Protein AF-A0A2E7UG16-F1 (afdb_monomer_lite)

pLDDT: mean 77.07, std 10.44, range [38.41, 90.31]

Structure (mmCIF, N/CA/C/O backbone):
data_AF-A0A2E7UG16-F1
#
_entry.id   AF-A0A2E7UG16-F1
#
loop_
_atom_site.group_PDB
_atom_site.id
_atom_site.type_symbol
_atom_site.label_atom_id
_atom_site.label_alt_id
_atom_site.label_comp_id
_atom_site.label_asym_id
_atom_site.label_entity_id
_atom_site.label_seq_id
_atom_site.pdbx_PDB_ins_code
_atom_site.Cartn_x
_atom_site.Cartn_y
_atom_site.Cartn_z
_atom_site.occupancy
_atom_site.B_iso_or_equiv
_atom_site.auth_seq_id
_atom_site.auth_comp_id
_atom_site.auth_asym_id
_atom_site.auth_atom_id
_atom_site.pdbx_PDB_model_num
ATOM 1 N N . MET A 1 1 ? 21.279 -13.395 -21.457 1.00 55.09 1 MET A N 1
ATOM 2 C CA . MET A 1 1 ? 21.241 -11.931 -21.242 1.00 55.09 1 MET A CA 1
ATOM 3 C C . MET A 1 1 ? 21.892 -11.273 -22.439 1.00 55.09 1 MET A C 1
ATOM 5 O O . MET A 1 1 ? 22.889 -11.801 -22.906 1.00 55.09 1 MET A O 1
ATOM 9 N N . VAL A 1 2 ? 21.339 -10.172 -22.945 1.00 61.53 2 VAL A N 1
ATOM 10 C CA . VAL A 1 2 ? 22.040 -9.343 -23.936 1.00 61.53 2 VAL A CA 1
ATOM 11 C C . VAL A 1 2 ? 22.982 -8.425 -23.152 1.00 61.53 2 VAL A C 1
ATOM 13 O O . VAL A 1 2 ? 22.505 -7.610 -22.361 1.00 61.53 2 VAL A O 1
ATOM 16 N N . GLU A 1 3 ? 24.297 -8.601 -23.295 1.00 71.75 3 GLU A N 1
ATOM 17 C CA . GLU A 1 3 ? 25.295 -7.744 -22.635 1.00 71.75 3 GLU A CA 1
ATOM 18 C C . GLU A 1 3 ? 25.088 -6.267 -23.013 1.00 71.75 3 GLU A C 1
ATOM 20 O O . GLU A 1 3 ? 24.804 -5.937 -24.166 1.00 71.75 3 GLU A O 1
ATOM 25 N N . GLY A 1 4 ? 25.180 -5.371 -22.025 1.00 73.38 4 GLY A N 1
ATOM 26 C CA . GLY A 1 4 ? 25.035 -3.922 -22.213 1.00 73.38 4 GLY A CA 1
ATOM 27 C C . GLY A 1 4 ? 23.608 -3.410 -22.468 1.00 73.38 4 GLY A C 1
ATOM 28 O O . GLY A 1 4 ? 23.438 -2.227 -22.757 1.00 73.38 4 GLY A O 1
ATOM 29 N N . TRP A 1 5 ? 22.568 -4.254 -22.368 1.00 75.62 5 TRP A N 1
ATOM 30 C CA . TRP A 1 5 ? 21.166 -3.820 -22.525 1.00 75.62 5 TRP A CA 1
ATOM 31 C C . TRP A 1 5 ? 20.769 -2.747 -21.501 1.00 75.62 5 TRP A C 1
ATOM 33 O O . TRP A 1 5 ? 20.201 -1.719 -21.865 1.00 75.62 5 TRP A O 1
ATOM 43 N N . TYR A 1 6 ? 21.118 -2.963 -20.229 1.00 73.00 6 TYR A N 1
ATOM 44 C CA . TYR A 1 6 ? 20.807 -2.028 -19.146 1.00 73.00 6 TYR A CA 1
ATOM 45 C C . TYR A 1 6 ? 21.558 -0.701 -19.284 1.00 73.00 6 TYR A C 1
ATOM 47 O O . TYR A 1 6 ? 20.947 0.348 -19.107 1.00 73.00 6 TYR A O 1
ATOM 55 N N . ASP A 1 7 ? 22.827 -0.726 -19.695 1.00 78.81 7 ASP A N 1
ATOM 56 C CA . ASP A 1 7 ? 23.624 0.493 -19.891 1.00 78.81 7 ASP A CA 1
ATOM 57 C C . ASP A 1 7 ? 23.063 1.364 -21.024 1.00 78.81 7 ASP A C 1
ATOM 59 O O . ASP A 1 7 ? 23.007 2.590 -20.917 1.00 78.81 7 ASP A O 1
ATOM 63 N N . ARG A 1 8 ? 22.576 0.734 -22.103 1.00 76.25 8 ARG A N 1
ATOM 64 C CA . ARG A 1 8 ? 21.912 1.443 -23.209 1.00 76.25 8 ARG A CA 1
ATOM 65 C C . ARG A 1 8 ? 20.574 2.046 -22.797 1.00 76.25 8 ARG A C 1
ATOM 67 O O . ARG A 1 8 ? 20.253 3.142 -23.246 1.00 76.25 8 ARG A O 1
ATOM 74 N N . MET A 1 9 ? 19.803 1.354 -21.961 1.00 73.56 9 MET A N 1
ATOM 75 C CA . MET A 1 9 ? 18.542 1.887 -21.439 1.00 73.56 9 MET A CA 1
ATOM 76 C C . MET A 1 9 ? 18.781 3.046 -20.470 1.00 73.56 9 MET A C 1
ATOM 78 O O . MET A 1 9 ? 18.122 4.074 -20.601 1.00 73.56 9 MET A O 1
ATOM 82 N N . ALA A 1 10 ? 19.768 2.930 -19.577 1.00 72.88 10 ALA A N 1
ATOM 83 C CA . ALA A 1 10 ? 20.151 3.995 -18.651 1.00 72.88 10 ALA A CA 1
ATOM 84 C C . ALA A 1 10 ? 20.589 5.274 -19.387 1.00 72.88 10 ALA A C 1
ATOM 86 O O . ALA A 1 10 ? 20.241 6.378 -18.978 1.00 72.88 10 ALA A O 1
ATOM 87 N N . ALA A 1 11 ? 21.280 5.141 -20.524 1.00 76.25 11 ALA A N 1
ATOM 88 C CA . ALA A 1 11 ? 21.667 6.281 -21.360 1.00 76.25 11 ALA A CA 1
ATOM 89 C C . ALA A 1 11 ? 20.477 7.022 -22.009 1.00 76.25 11 ALA A C 1
ATOM 91 O O . ALA A 1 11 ? 20.627 8.163 -22.446 1.00 76.25 11 ALA A O 1
ATOM 92 N N . LEU A 1 12 ? 19.304 6.385 -22.087 1.00 76.50 12 LEU A N 1
ATOM 93 C CA . LEU A 1 12 ? 18.073 6.949 -22.650 1.00 76.50 12 LEU A CA 1
ATOM 94 C C . LEU A 1 12 ? 17.101 7.443 -21.567 1.00 76.50 12 LEU A C 1
ATOM 96 O O . LEU A 1 12 ? 16.044 7.996 -21.894 1.00 76.50 12 LEU A O 1
ATOM 100 N N . GLU A 1 13 ? 17.428 7.256 -20.286 1.00 75.56 13 GLU A N 1
ATOM 101 C CA . GLU A 1 13 ? 16.583 7.714 -19.192 1.00 75.56 13 GLU A CA 1
ATOM 102 C C . GLU A 1 13 ? 16.565 9.242 -19.114 1.00 75.56 13 GLU A C 1
ATOM 104 O O . GLU A 1 13 ? 17.586 9.928 -19.107 1.00 75.56 13 GLU A O 1
ATOM 109 N N . THR A 1 14 ? 15.357 9.794 -19.031 1.00 79.31 14 THR A N 1
ATOM 110 C CA . THR A 1 14 ? 15.136 11.226 -18.828 1.00 79.31 14 THR A CA 1
ATOM 111 C C . THR A 1 14 ? 14.303 11.443 -17.573 1.00 79.31 14 THR A C 1
ATOM 113 O O . THR A 1 14 ? 13.458 10.622 -17.212 1.00 79.31 14 THR A O 1
ATOM 116 N N . LEU A 1 15 ? 14.466 12.604 -16.933 1.00 81.69 15 LEU A N 1
ATOM 117 C CA . LEU A 1 15 ? 13.722 12.965 -15.717 1.00 81.69 15 LEU A CA 1
ATOM 118 C C . LEU A 1 15 ? 12.213 13.165 -15.944 1.00 81.69 15 LEU A C 1
ATOM 120 O O . LEU A 1 15 ? 11.455 13.296 -14.984 1.00 81.69 15 LEU A O 1
ATOM 124 N N . ARG A 1 16 ? 11.748 13.171 -17.200 1.00 81.94 16 ARG A N 1
ATOM 125 C CA . ARG A 1 16 ? 10.351 13.446 -17.554 1.00 81.94 16 ARG A CA 1
ATOM 126 C C . ARG A 1 16 ? 9.377 12.462 -16.904 1.00 81.94 16 ARG A C 1
ATOM 128 O O . ARG A 1 16 ? 8.380 12.890 -16.326 1.00 81.94 16 ARG A O 1
ATOM 135 N N . HIS A 1 17 ? 9.641 11.158 -16.998 1.00 79.50 17 HIS A N 1
ATOM 136 C CA . HIS A 1 17 ? 8.735 10.142 -16.455 1.00 79.50 17 HIS A CA 1
ATOM 137 C C . HIS A 1 17 ? 8.706 10.130 -14.917 1.00 79.50 17 HIS A C 1
ATOM 139 O O . HIS A 1 17 ? 7.598 10.205 -14.380 1.00 79.50 17 HIS A O 1
ATOM 145 N N . PRO A 1 18 ? 9.851 10.158 -14.207 1.00 83.06 18 PRO A N 1
ATOM 146 C CA . PRO A 1 18 ? 9.863 10.261 -12.747 1.00 83.06 18 PRO A CA 1
ATOM 147 C C . PRO A 1 18 ? 9.166 11.512 -12.197 1.00 83.06 18 PRO A C 1
ATOM 149 O O . PRO A 1 18 ? 8.439 11.438 -11.204 1.00 83.06 18 PRO A O 1
ATOM 152 N N . LEU A 1 19 ? 9.320 12.669 -12.854 1.00 85.44 19 LEU A N 1
ATOM 153 C CA . LEU A 1 19 ? 8.648 13.911 -12.445 1.00 85.44 19 LEU A CA 1
ATOM 154 C C . LEU A 1 19 ? 7.125 13.830 -12.614 1.00 85.44 19 LEU A C 1
ATOM 156 O O . LEU A 1 19 ? 6.376 14.233 -11.726 1.00 85.44 19 LEU A O 1
ATOM 160 N N . MET A 1 20 ? 6.643 13.270 -13.726 1.00 86.12 20 MET A N 1
ATOM 161 C CA . MET A 1 20 ? 5.202 13.086 -13.929 1.00 86.12 20 MET A CA 1
ATOM 162 C C . MET A 1 20 ? 4.615 12.057 -12.952 1.00 86.12 20 MET A C 1
ATOM 164 O O . MET A 1 20 ? 3.534 12.275 -12.406 1.00 86.12 20 MET A O 1
ATOM 168 N N . GLN A 1 21 ? 5.321 10.949 -12.712 1.00 87.69 21 GLN A N 1
ATOM 169 C CA . GLN A 1 21 ? 4.869 9.876 -11.820 1.00 87.69 21 GLN A CA 1
ATOM 170 C C . GLN A 1 21 ? 4.842 10.321 -10.355 1.00 87.69 21 GLN A C 1
ATOM 172 O O . GLN A 1 21 ? 3.847 10.086 -9.672 1.00 87.69 21 GLN A O 1
ATOM 177 N N . SER A 1 22 ? 5.854 11.066 -9.903 1.00 85.75 22 SER A N 1
ATOM 178 C CA . SER A 1 22 ? 5.854 11.662 -8.562 1.00 85.75 22 SER A CA 1
ATOM 179 C C . SER A 1 22 ? 4.718 12.673 -8.380 1.00 85.75 22 SER A C 1
ATOM 181 O O . SER A 1 22 ? 4.005 12.597 -7.379 1.00 85.75 22 SER A O 1
ATOM 183 N N . GLY A 1 23 ? 4.459 13.545 -9.364 1.00 85.25 23 GLY A N 1
ATOM 184 C CA . GLY A 1 23 ? 3.314 14.463 -9.338 1.00 85.25 23 GLY A CA 1
ATOM 185 C C . GLY A 1 23 ? 1.965 13.739 -9.228 1.00 85.25 23 GLY A C 1
ATOM 186 O O .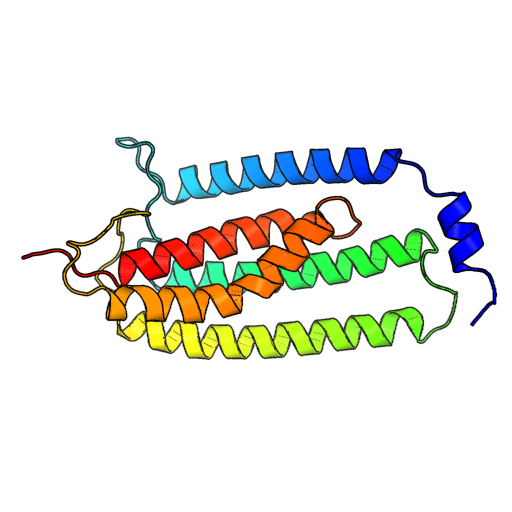 GLY A 1 23 ? 1.135 14.088 -8.385 1.00 85.25 23 GLY A O 1
ATOM 187 N N . LEU A 1 24 ? 1.770 12.674 -10.014 1.00 88.00 24 LEU A N 1
ATOM 188 C CA . LEU A 1 24 ? 0.582 11.818 -9.923 1.00 88.00 24 LEU A CA 1
ATOM 189 C C . LEU A 1 24 ? 0.489 11.099 -8.573 1.00 88.00 24 LEU A C 1
ATOM 191 O O . LEU A 1 24 ? -0.600 11.010 -8.013 1.00 88.00 24 LEU A O 1
ATOM 195 N N . SER A 1 25 ? 1.610 10.633 -8.016 1.00 87.75 25 SER A N 1
ATOM 196 C CA . SER A 1 25 ? 1.635 9.998 -6.693 1.00 87.75 25 SER A CA 1
ATOM 197 C C . SER A 1 25 ? 1.159 10.961 -5.599 1.00 87.75 25 SER A C 1
ATOM 199 O O . SER A 1 25 ? 0.356 10.574 -4.754 1.00 87.75 25 SER A O 1
ATOM 201 N N . ILE A 1 26 ? 1.554 12.240 -5.658 1.00 88.25 26 ILE A N 1
ATOM 202 C CA . ILE A 1 26 ? 1.122 13.272 -4.704 1.00 88.25 26 ILE A CA 1
ATOM 203 C C . ILE A 1 26 ? -0.383 13.522 -4.837 1.00 88.25 26 ILE A C 1
ATOM 205 O O . ILE A 1 26 ? -1.091 13.577 -3.829 1.00 88.25 26 ILE A O 1
ATOM 209 N N . MET A 1 27 ? -0.892 13.623 -6.070 1.00 89.88 27 MET A N 1
ATOM 210 C CA . MET A 1 27 ? -2.333 13.742 -6.318 1.00 89.88 27 MET A CA 1
ATOM 211 C C . MET A 1 27 ? -3.102 12.541 -5.761 1.00 89.88 27 MET A C 1
ATOM 213 O O . MET A 1 27 ? -4.135 12.715 -5.116 1.00 89.88 27 MET A O 1
ATOM 217 N N . LEU A 1 28 ? -2.580 11.328 -5.953 1.00 90.31 28 LEU A N 1
ATOM 218 C CA . LEU A 1 28 ? -3.160 10.098 -5.422 1.00 90.31 28 LEU A CA 1
ATOM 219 C C . LEU A 1 28 ? -3.140 10.064 -3.890 1.00 90.31 28 LEU A C 1
ATOM 221 O O . LEU A 1 28 ? -4.134 9.656 -3.288 1.00 90.31 28 LEU A O 1
ATOM 225 N N . VAL A 1 29 ? -2.068 10.534 -3.245 1.00 88.44 29 VAL A N 1
ATOM 226 C CA . VAL A 1 29 ? -2.013 10.695 -1.781 1.00 88.44 29 VAL A CA 1
ATOM 227 C C . VAL A 1 29 ? -3.113 11.643 -1.314 1.00 88.44 29 VAL A C 1
ATOM 229 O O . VAL A 1 29 ? -3.907 11.270 -0.452 1.00 88.44 29 VAL A O 1
ATOM 232 N N . ALA A 1 30 ? -3.203 12.835 -1.908 1.00 87.94 30 ALA A N 1
ATOM 233 C CA . ALA A 1 30 ? -4.201 13.835 -1.536 1.00 87.94 30 ALA A CA 1
ATOM 234 C C . ALA A 1 30 ? -5.634 13.313 -1.726 1.00 87.94 30 ALA A C 1
ATOM 236 O O . ALA A 1 30 ? -6.460 13.433 -0.820 1.00 87.94 30 ALA A O 1
ATOM 237 N N . ALA A 1 31 ? -5.910 12.662 -2.859 1.00 88.81 31 ALA A N 1
ATOM 238 C CA . ALA A 1 31 ? -7.203 12.045 -3.139 1.00 88.81 31 ALA A CA 1
ATOM 239 C C . ALA A 1 31 ? -7.537 10.936 -2.130 1.00 88.81 31 ALA A C 1
ATOM 241 O O . ALA A 1 31 ? -8.649 10.885 -1.611 1.00 88.81 31 ALA A O 1
ATOM 242 N N . THR A 1 32 ? -6.567 10.081 -1.794 1.00 88.75 32 THR A N 1
ATOM 243 C CA . THR A 1 32 ? -6.762 8.986 -0.830 1.00 88.75 32 THR A CA 1
ATOM 244 C C . THR A 1 32 ? -7.064 9.527 0.565 1.00 88.75 32 THR A C 1
ATOM 246 O O . THR A 1 32 ? -8.002 9.068 1.214 1.00 88.75 32 THR A O 1
ATOM 249 N N . VAL A 1 33 ? -6.322 10.543 1.017 1.00 86.19 33 VAL A N 1
ATOM 250 C CA . VAL A 1 33 ? -6.576 11.208 2.303 1.00 86.19 33 VAL A CA 1
ATOM 251 C C . VAL A 1 33 ? -7.952 11.877 2.311 1.00 86.19 33 VAL A C 1
ATOM 253 O O . VAL A 1 33 ? -8.686 11.733 3.287 1.00 86.19 33 VAL A O 1
ATOM 256 N N . ALA A 1 34 ? -8.340 12.548 1.222 1.00 86.19 34 ALA A N 1
ATOM 257 C CA . ALA A 1 34 ? -9.656 13.170 1.096 1.00 86.19 34 ALA A CA 1
ATOM 258 C C . ALA A 1 34 ? -10.793 12.138 1.163 1.00 86.19 34 ALA A C 1
ATOM 260 O O . ALA A 1 34 ? -11.763 12.345 1.888 1.00 86.19 34 ALA A O 1
ATOM 261 N N . VAL A 1 35 ? -10.661 10.996 0.478 1.00 86.44 35 VAL A N 1
ATOM 262 C CA . VAL A 1 35 ? -11.647 9.903 0.534 1.00 86.44 35 VAL A CA 1
ATOM 263 C C . VAL A 1 35 ? -11.736 9.311 1.940 1.00 86.44 35 VAL A C 1
ATOM 265 O O . VAL A 1 35 ? -12.840 9.117 2.446 1.00 86.44 35 VAL A O 1
ATOM 268 N N . LEU A 1 36 ? -10.601 9.072 2.608 1.00 84.62 36 LEU A N 1
ATOM 269 C CA . LEU A 1 36 ? -10.589 8.603 3.998 1.00 84.62 36 LEU A CA 1
ATOM 270 C C . LEU A 1 36 ? -11.264 9.608 4.940 1.00 84.62 36 LEU A C 1
ATOM 272 O O . LEU A 1 36 ? -11.995 9.207 5.845 1.00 84.62 36 LEU A O 1
ATOM 276 N N . TYR A 1 37 ? -11.063 10.907 4.709 1.00 83.12 37 TYR A N 1
ATOM 277 C CA . TYR A 1 37 ? -11.712 11.964 5.477 1.00 83.12 37 TYR A CA 1
ATOM 278 C C . TYR A 1 37 ? -13.218 12.041 5.223 1.00 83.12 37 TYR A C 1
ATOM 280 O O . TYR A 1 37 ? -13.988 12.163 6.169 1.00 83.12 37 TYR A O 1
ATOM 288 N N . LEU A 1 38 ? -13.666 11.910 3.976 1.00 83.44 38 LEU A N 1
ATOM 289 C CA . LEU A 1 38 ? -15.095 11.883 3.654 1.00 83.44 38 LEU A CA 1
ATOM 290 C C . LEU A 1 38 ? -15.788 10.634 4.214 1.00 83.44 38 LEU A C 1
ATOM 292 O O . LEU A 1 38 ? -16.916 10.719 4.691 1.00 83.44 38 LEU A O 1
ATOM 296 N N . ALA A 1 39 ? -15.114 9.482 4.179 1.00 80.62 39 ALA A N 1
ATOM 297 C CA . ALA A 1 39 ? -15.681 8.214 4.627 1.00 80.62 39 ALA A CA 1
ATOM 298 C C . ALA A 1 39 ? -15.662 8.038 6.156 1.00 80.62 39 ALA A C 1
ATOM 300 O O . ALA A 1 39 ? -16.574 7.424 6.712 1.00 80.62 39 ALA A O 1
ATOM 301 N N . PHE A 1 40 ? -14.625 8.541 6.838 1.00 80.38 40 PHE A N 1
ATOM 302 C CA . PHE A 1 40 ? -14.371 8.262 8.261 1.00 80.38 40 PHE A CA 1
ATOM 303 C C . PHE A 1 40 ? -14.031 9.502 9.106 1.00 80.38 40 PHE A C 1
ATOM 305 O O . PHE A 1 40 ? -13.694 9.376 10.288 1.00 80.38 40 PHE A O 1
ATOM 312 N N . GLY A 1 41 ? -14.088 10.700 8.529 1.00 65.12 41 GLY A N 1
ATOM 313 C CA . GLY A 1 41 ? -13.971 11.966 9.249 1.00 65.12 41 GLY A CA 1
ATOM 314 C C . GLY A 1 41 ? -15.280 12.377 9.922 1.00 65.12 41 GLY A C 1
ATOM 315 O O . GLY A 1 41 ? -16.327 11.748 9.767 1.00 65.12 41 GLY A O 1
ATOM 316 N N . THR A 1 42 ? -15.227 13.454 10.703 1.00 62.03 42 THR A N 1
ATOM 317 C CA . THR A 1 42 ? -16.410 14.026 11.361 1.00 62.03 42 THR A CA 1
ATOM 318 C C . THR A 1 42 ? -16.610 15.474 10.970 1.00 62.03 42 THR A C 1
ATOM 320 O O . THR A 1 42 ? -15.661 16.246 11.016 1.00 62.03 42 THR A O 1
ATOM 323 N N . ALA A 1 43 ? -17.853 15.883 10.711 1.00 57.09 43 ALA A N 1
ATOM 324 C CA . ALA A 1 43 ? -18.178 17.284 10.430 1.00 57.09 43 ALA A CA 1
ATOM 325 C C . ALA A 1 43 ? -17.773 18.246 11.571 1.00 57.09 43 ALA A C 1
ATOM 327 O O . ALA A 1 43 ? -17.505 19.415 11.325 1.00 57.09 43 ALA A O 1
ATOM 328 N N . GLN A 1 44 ? -17.696 17.752 12.813 1.00 55.34 44 GLN A N 1
ATOM 329 C CA . GLN A 1 44 ? -17.351 18.545 14.000 1.00 55.34 44 GLN A CA 1
ATOM 330 C C . GLN A 1 44 ? -15.850 18.605 14.321 1.00 55.34 44 GLN A C 1
ATOM 332 O O . GLN A 1 44 ? -15.442 19.422 15.142 1.00 55.34 44 GLN A O 1
ATOM 337 N N . SER A 1 45 ? -15.009 17.753 13.724 1.00 57.44 45 SER A N 1
ATOM 338 C CA . SER A 1 45 ? -13.566 17.783 13.983 1.00 57.44 45 SER A CA 1
ATOM 339 C C . SER A 1 45 ? -12.773 17.324 12.766 1.00 57.44 45 SER A C 1
ATOM 341 O O . SER A 1 45 ? -13.077 16.281 12.191 1.00 57.44 45 SER A O 1
ATOM 343 N N . TRP A 1 46 ? -11.693 18.043 12.446 1.00 62.62 46 TRP A N 1
ATOM 344 C CA . TRP A 1 46 ? -10.708 17.690 11.409 1.00 62.62 46 TRP A CA 1
ATOM 345 C C . TRP A 1 46 ? -9.899 16.410 11.730 1.00 62.62 46 TRP A C 1
ATOM 347 O O . TRP A 1 46 ? -8.812 16.192 11.201 1.00 62.62 46 TRP A O 1
ATOM 357 N N . ARG A 1 47 ? -10.396 15.549 12.627 1.00 69.00 47 ARG A N 1
ATOM 358 C CA . ARG A 1 47 ? -9.742 14.309 13.050 1.00 69.00 47 ARG A CA 1
ATOM 359 C C . ARG A 1 47 ? -10.383 13.119 12.345 1.00 69.00 47 ARG A C 1
ATOM 361 O O . ARG A 1 47 ? -11.599 12.937 12.391 1.00 69.00 47 ARG A O 1
ATOM 368 N N . LEU A 1 48 ? -9.546 12.281 11.741 1.00 75.06 48 LEU A N 1
ATOM 369 C CA . LEU A 1 48 ? -9.960 10.979 11.227 1.00 75.06 48 LEU A CA 1
ATOM 370 C C . LEU A 1 48 ? -10.358 10.059 12.393 1.00 75.06 48 LEU A C 1
ATOM 372 O O . LEU A 1 48 ? -9.783 10.127 13.486 1.00 75.06 48 LEU A O 1
ATOM 376 N N . ARG A 1 49 ? -11.310 9.154 12.157 1.00 75.88 49 ARG A N 1
ATOM 377 C CA . ARG A 1 49 ? -11.649 8.065 13.085 1.00 75.88 49 ARG A CA 1
ATOM 378 C C . ARG A 1 49 ? -11.347 6.704 12.472 1.00 75.88 49 ARG A C 1
ATOM 380 O O . ARG A 1 49 ? -11.270 6.565 11.251 1.00 75.88 49 ARG A O 1
ATOM 387 N N . SER A 1 50 ? -11.175 5.703 13.329 1.00 76.06 50 SER A N 1
ATOM 388 C CA . SER A 1 50 ? -11.142 4.306 12.909 1.00 76.06 50 SER A CA 1
ATOM 389 C C . SER A 1 50 ? -12.510 3.890 12.342 1.00 76.06 50 SER A C 1
ATOM 391 O O . SER A 1 50 ? -13.540 4.472 12.709 1.00 76.06 50 SER A O 1
ATOM 393 N N . PRO A 1 51 ? -12.558 2.899 11.436 1.00 75.31 51 PRO A N 1
ATOM 394 C CA . PRO A 1 51 ? -13.808 2.472 10.818 1.00 75.31 51 PRO A CA 1
ATOM 395 C C . PRO A 1 51 ? -14.811 1.976 11.868 1.00 75.31 51 PRO A C 1
ATOM 397 O O . PRO A 1 51 ? -14.467 1.174 12.730 1.00 75.31 51 PRO A O 1
ATOM 400 N N . ALA A 1 52 ? -16.072 2.409 11.767 1.00 74.94 52 ALA A N 1
ATOM 401 C CA . ALA A 1 52 ? -17.118 2.102 12.753 1.00 74.94 52 ALA A CA 1
ATOM 402 C C . ALA A 1 52 ? -17.482 0.608 12.842 1.00 74.94 52 ALA A C 1
ATOM 404 O O . ALA A 1 52 ? -17.925 0.133 13.883 1.00 74.94 52 ALA A O 1
ATOM 405 N N . LYS A 1 53 ? -17.293 -0.148 11.754 1.00 79.12 53 LYS A N 1
ATOM 406 C CA . LYS A 1 53 ? -17.534 -1.596 11.708 1.00 79.12 53 LYS A CA 1
ATOM 407 C C . LYS A 1 53 ? -16.213 -2.334 11.559 1.00 79.12 53 LYS A C 1
ATOM 409 O O . LYS A 1 53 ? -15.426 -2.020 10.667 1.00 79.12 53 LYS A O 1
ATOM 414 N N . ARG A 1 54 ? -16.022 -3.388 12.358 1.00 77.75 54 ARG A N 1
ATOM 415 C CA . ARG A 1 54 ? -14.842 -4.266 12.282 1.00 77.75 54 ARG A CA 1
ATOM 416 C C . ARG A 1 54 ? -14.653 -4.871 10.883 1.00 77.75 54 ARG A C 1
ATOM 418 O O . ARG A 1 54 ? -13.531 -4.980 10.405 1.00 77.75 54 ARG A O 1
ATOM 425 N N . TRP A 1 55 ? -15.747 -5.179 10.185 1.00 78.81 55 TRP A N 1
ATOM 426 C CA . TRP A 1 55 ? -15.695 -5.687 8.811 1.00 78.81 55 TRP A CA 1
ATOM 427 C C . TRP A 1 55 ? -15.065 -4.693 7.824 1.00 78.81 55 TRP A C 1
ATOM 429 O O . TRP A 1 55 ? -14.284 -5.091 6.966 1.00 78.81 55 TRP A O 1
ATOM 439 N N . ASN A 1 56 ? -15.316 -3.390 7.990 1.00 81.88 56 ASN A N 1
ATOM 440 C CA . ASN A 1 56 ? -14.720 -2.362 7.134 1.00 81.88 56 ASN A CA 1
ATOM 441 C C . ASN A 1 56 ? -13.200 -2.285 7.329 1.00 81.88 56 ASN A C 1
ATOM 443 O O . ASN A 1 56 ? -12.481 -2.061 6.364 1.00 81.88 56 ASN A O 1
ATOM 447 N N . PHE A 1 57 ? -12.704 -2.521 8.549 1.00 80.25 57 PHE A N 1
ATOM 448 C CA . PHE A 1 57 ? -11.266 -2.629 8.811 1.00 80.25 57 PHE A CA 1
ATOM 449 C C . PHE A 1 57 ? -10.637 -3.777 8.006 1.00 80.25 57 PHE A C 1
ATOM 451 O O . PHE A 1 57 ? -9.590 -3.604 7.387 1.00 80.25 57 PHE A O 1
ATOM 458 N N . PHE A 1 58 ? -11.311 -4.928 7.956 1.00 80.94 58 PHE A N 1
ATOM 459 C CA . PHE A 1 58 ? -10.851 -6.089 7.192 1.00 80.94 58 PHE A CA 1
ATOM 460 C C . PHE A 1 58 ? -10.891 -5.861 5.683 1.00 80.94 58 PHE A C 1
ATOM 462 O O . PHE A 1 58 ? -9.924 -6.165 4.991 1.00 80.94 58 PHE A O 1
ATOM 469 N N . LEU A 1 59 ? -11.986 -5.283 5.181 1.00 85.00 59 LEU A N 1
ATOM 470 C CA . LEU A 1 59 ? -12.133 -4.950 3.766 1.00 85.00 59 LEU A CA 1
ATOM 471 C C . LEU A 1 59 ? -11.073 -3.949 3.308 1.00 85.00 59 LEU A C 1
ATOM 473 O O . LEU A 1 59 ? -10.503 -4.121 2.236 1.00 85.00 59 LEU A O 1
ATOM 477 N N . LEU A 1 60 ? -10.769 -2.938 4.126 1.00 84.56 60 LEU A N 1
ATOM 478 C CA . LEU A 1 60 ? -9.690 -1.995 3.839 1.00 84.56 60 LEU A CA 1
ATOM 479 C C . LEU A 1 60 ? -8.325 -2.693 3.843 1.00 84.56 60 LEU A C 1
ATOM 481 O O . LEU A 1 60 ? -7.531 -2.450 2.941 1.00 84.56 60 LEU A O 1
ATOM 485 N N . GLY A 1 61 ? -8.064 -3.590 4.800 1.00 84.56 61 GLY A N 1
ATOM 486 C CA . GLY A 1 61 ? -6.827 -4.378 4.834 1.00 84.56 61 GLY A CA 1
ATOM 487 C C . GLY A 1 61 ? -6.653 -5.262 3.598 1.00 84.56 61 GLY A C 1
ATOM 488 O O . GLY A 1 61 ? -5.596 -5.251 2.971 1.00 84.56 61 GLY A O 1
ATOM 489 N N . PHE A 1 62 ? -7.707 -5.969 3.187 1.00 85.69 62 PHE A N 1
ATOM 490 C CA . PHE A 1 62 ? -7.695 -6.767 1.960 1.00 85.69 62 PHE A CA 1
ATOM 491 C C . PHE A 1 62 ? -7.542 -5.884 0.714 1.00 85.69 62 PHE A C 1
ATOM 493 O O . PHE A 1 62 ? -6.768 -6.201 -0.187 1.00 85.69 62 PHE A O 1
ATOM 500 N N . GLY A 1 63 ? -8.218 -4.733 0.701 1.00 86.31 63 GLY A N 1
ATOM 501 C CA . GLY A 1 63 ? -8.102 -3.725 -0.346 1.00 86.31 63 GLY A CA 1
ATOM 502 C C . GLY A 1 63 ? -6.677 -3.197 -0.503 1.00 86.31 63 GLY A C 1
ATOM 503 O O . GLY A 1 63 ? -6.210 -3.071 -1.628 1.00 86.31 63 GLY A O 1
ATOM 504 N N . VAL A 1 64 ? -5.949 -2.961 0.594 1.00 87.81 64 VAL A N 1
ATOM 505 C CA . VAL A 1 64 ? -4.533 -2.547 0.563 1.00 87.81 64 VAL A CA 1
ATOM 506 C C . VAL A 1 64 ? -3.663 -3.593 -0.121 1.00 87.81 64 VAL A C 1
ATOM 508 O O . VAL A 1 64 ? -2.865 -3.251 -0.997 1.00 87.81 64 VAL A O 1
ATOM 511 N N . VAL A 1 65 ? -3.812 -4.861 0.267 1.00 88.31 65 VAL A N 1
ATOM 512 C CA . VAL A 1 65 ? -3.010 -5.953 -0.294 1.00 88.31 65 VAL A CA 1
ATOM 513 C C . VAL A 1 65 ? -3.342 -6.151 -1.774 1.00 88.31 65 VAL A C 1
ATOM 515 O O . VAL A 1 65 ? -2.434 -6.200 -2.601 1.00 88.31 65 VAL A O 1
ATOM 518 N N . GLY A 1 66 ? -4.631 -6.170 -2.123 1.00 87.44 66 GLY A N 1
ATOM 519 C CA . GLY A 1 66 ? -5.095 -6.304 -3.504 1.00 87.44 66 GLY A CA 1
ATOM 520 C C . GLY A 1 66 ? -4.665 -5.141 -4.399 1.00 87.44 66 GLY A C 1
ATOM 521 O O . GLY A 1 66 ? -4.170 -5.365 -5.501 1.00 87.44 66 GLY A O 1
ATOM 522 N N . LEU A 1 67 ? -4.786 -3.900 -3.919 1.00 87.88 67 LEU A N 1
ATOM 523 C CA . LEU A 1 67 ? -4.364 -2.709 -4.660 1.00 87.88 67 LEU A CA 1
ATOM 524 C C . LEU A 1 67 ? -2.843 -2.676 -4.850 1.00 87.88 67 LEU A C 1
ATOM 526 O O . LEU A 1 67 ? -2.367 -2.332 -5.929 1.00 87.88 67 LEU A O 1
ATOM 530 N N . SER A 1 68 ? -2.085 -3.082 -3.828 1.00 86.94 68 SER A N 1
ATOM 531 C CA . SER A 1 68 ? -0.625 -3.204 -3.916 1.00 86.94 68 SER A CA 1
ATOM 532 C C . SER A 1 68 ? -0.213 -4.256 -4.943 1.00 86.94 68 SER A C 1
ATOM 534 O O . SER A 1 68 ? 0.614 -3.973 -5.806 1.00 86.94 68 SER A O 1
ATOM 536 N N . PHE A 1 69 ? -0.833 -5.440 -4.902 1.00 89.25 69 PHE A N 1
ATOM 537 C CA . PHE A 1 69 ? -0.605 -6.499 -5.884 1.00 89.25 69 PHE A CA 1
ATOM 538 C C . PHE A 1 69 ? -0.921 -6.027 -7.307 1.00 89.25 69 PHE A C 1
ATOM 540 O O . PHE A 1 69 ? -0.085 -6.152 -8.202 1.00 89.25 69 PHE A O 1
ATOM 547 N N . PHE A 1 70 ? -2.098 -5.427 -7.511 1.00 89.00 70 PHE A N 1
ATOM 548 C CA . PHE A 1 70 ? -2.515 -4.927 -8.820 1.00 89.00 70 PHE A CA 1
ATOM 549 C C . PHE A 1 70 ? -1.565 -3.847 -9.342 1.00 89.00 70 PHE A C 1
ATOM 551 O O . PHE A 1 70 ? -1.168 -3.886 -10.504 1.00 89.00 70 PHE A O 1
ATOM 558 N N . SER A 1 71 ? -1.142 -2.921 -8.477 1.00 87.19 71 SER A N 1
ATOM 559 C CA . SER A 1 71 ? -0.165 -1.897 -8.838 1.00 87.19 71 SER A CA 1
ATOM 560 C C . SER A 1 71 ? 1.160 -2.502 -9.297 1.00 87.19 71 SER A C 1
ATOM 562 O O . SER A 1 71 ? 1.707 -2.055 -10.299 1.00 87.19 71 SER A O 1
ATOM 564 N N . GLN A 1 72 ? 1.688 -3.507 -8.592 1.00 86.69 72 GLN A N 1
ATOM 565 C CA . GLN A 1 72 ? 2.959 -4.136 -8.967 1.00 86.69 72 GLN A CA 1
ATOM 566 C C . GLN A 1 72 ? 2.840 -4.938 -10.269 1.00 86.69 72 GLN A C 1
ATOM 568 O O . GLN A 1 72 ? 3.702 -4.837 -11.139 1.00 86.69 72 GLN A O 1
ATOM 573 N N . MET A 1 73 ? 1.740 -5.668 -10.461 1.00 87.88 73 MET A N 1
ATOM 574 C CA . MET A 1 73 ? 1.477 -6.381 -11.716 1.00 87.88 73 MET A CA 1
ATOM 575 C C . MET A 1 73 ? 1.318 -5.425 -12.904 1.00 87.88 73 MET A C 1
ATOM 577 O O . MET A 1 73 ? 1.842 -5.674 -13.992 1.00 87.88 73 MET A O 1
ATOM 581 N N . TYR A 1 74 ? 0.629 -4.301 -12.701 1.00 87.19 74 TYR A N 1
ATOM 582 C CA . TYR A 1 74 ? 0.492 -3.269 -13.723 1.00 87.19 74 TYR A CA 1
ATOM 583 C C . TYR A 1 74 ? 1.825 -2.568 -14.013 1.00 87.19 74 TYR A C 1
ATOM 585 O O . TYR A 1 74 ? 2.143 -2.321 -15.174 1.00 87.19 74 TYR A O 1
ATOM 593 N N . SER A 1 75 ? 2.630 -2.312 -12.978 1.00 85.50 75 SER A N 1
ATOM 594 C CA . SER A 1 75 ? 3.997 -1.795 -13.101 1.00 85.50 75 SER A CA 1
ATOM 595 C C . SER A 1 75 ? 4.845 -2.697 -13.993 1.00 85.50 75 SER A C 1
ATOM 597 O O . SER A 1 75 ? 5.442 -2.216 -14.952 1.00 85.50 75 SER A O 1
ATOM 599 N N . LEU A 1 76 ? 4.810 -4.011 -13.749 1.00 84.19 76 LEU A N 1
ATOM 600 C CA . LEU A 1 76 ? 5.517 -5.001 -14.559 1.00 84.19 76 LEU A CA 1
ATOM 601 C C . LEU A 1 76 ? 5.093 -4.919 -16.036 1.00 84.19 76 LEU A C 1
ATOM 603 O O . LEU A 1 76 ? 5.934 -4.868 -16.927 1.00 84.19 76 LEU A O 1
ATOM 607 N N . SER A 1 77 ? 3.783 -4.835 -16.295 1.00 84.62 77 SER A N 1
ATOM 608 C CA . SER A 1 77 ? 3.219 -4.666 -17.644 1.00 84.62 77 SER A CA 1
ATOM 609 C C . SER A 1 77 ? 3.676 -3.371 -18.329 1.00 84.62 77 SER A C 1
ATOM 611 O O . SER A 1 77 ? 4.008 -3.376 -19.517 1.00 84.62 77 SER A O 1
ATOM 613 N N . LEU A 1 78 ? 3.731 -2.257 -17.592 1.00 82.75 78 LEU A N 1
ATOM 614 C CA . LEU A 1 78 ? 4.245 -0.986 -18.103 1.00 82.75 78 LEU A CA 1
ATOM 615 C C . LEU A 1 78 ? 5.730 -1.068 -18.450 1.00 82.75 78 LEU A C 1
ATOM 617 O O . LEU A 1 78 ? 6.130 -0.602 -19.516 1.00 82.75 78 LEU A O 1
ATOM 621 N N . ASP A 1 79 ? 6.532 -1.666 -17.577 1.00 81.50 79 ASP A N 1
ATOM 622 C CA . ASP A 1 79 ? 7.977 -1.787 -17.763 1.00 81.50 79 ASP A CA 1
ATOM 623 C C . ASP A 1 79 ? 8.313 -2.679 -18.963 1.00 81.50 79 ASP A C 1
ATOM 625 O O . ASP A 1 79 ? 9.229 -2.384 -19.732 1.00 81.50 79 ASP A O 1
ATOM 629 N N . LEU A 1 80 ? 7.489 -3.692 -19.227 1.00 79.62 80 LEU A N 1
ATOM 630 C CA . LEU A 1 80 ? 7.585 -4.502 -20.440 1.00 79.62 80 LEU A CA 1
ATOM 631 C C . LEU A 1 80 ? 7.253 -3.728 -21.705 1.00 79.62 80 LEU A C 1
ATOM 633 O O . LEU A 1 80 ? 7.998 -3.793 -22.679 1.00 79.62 80 LEU A O 1
ATOM 637 N N . ARG A 1 81 ? 6.165 -2.951 -21.691 1.00 80.31 81 ARG A N 1
ATOM 638 C CA . ARG A 1 81 ? 5.803 -2.085 -22.825 1.00 80.31 81 ARG A CA 1
ATOM 639 C C . ARG A 1 81 ? 6.872 -1.030 -23.110 1.00 80.31 81 ARG A C 1
ATOM 641 O O . ARG A 1 81 ? 7.008 -0.604 -24.251 1.00 80.31 81 ARG A O 1
ATOM 648 N N . ARG A 1 82 ? 7.620 -0.616 -22.084 1.00 76.75 82 ARG A N 1
ATOM 649 C CA . ARG A 1 82 ? 8.755 0.313 -22.187 1.00 76.75 82 ARG A CA 1
ATOM 650 C C . ARG A 1 82 ? 10.054 -0.359 -22.643 1.00 76.75 82 ARG A C 1
ATOM 652 O O . ARG A 1 82 ? 11.037 0.342 -22.848 1.00 76.75 82 ARG A O 1
ATOM 659 N N . GLY A 1 83 ? 10.075 -1.685 -22.799 1.00 73.69 83 GLY A N 1
ATOM 660 C CA . GLY A 1 83 ? 11.281 -2.430 -23.166 1.00 73.69 83 GLY A CA 1
ATOM 661 C C . GLY A 1 83 ? 12.334 -2.480 -22.054 1.00 73.69 83 GLY A C 1
ATOM 662 O O . GLY A 1 83 ? 13.502 -2.729 -22.332 1.00 73.69 83 GLY A O 1
ATOM 663 N N . ALA A 1 84 ? 11.950 -2.252 -20.792 1.00 75.81 84 ALA A N 1
ATOM 664 C CA . ALA A 1 84 ? 12.880 -2.297 -19.660 1.00 75.81 84 ALA A CA 1
ATOM 665 C C . ALA A 1 84 ? 13.416 -3.716 -19.393 1.00 75.81 84 ALA A C 1
ATOM 667 O O . ALA A 1 84 ? 14.478 -3.884 -18.793 1.00 75.81 84 ALA A O 1
ATOM 668 N N . PHE A 1 85 ? 12.710 -4.740 -19.878 1.00 72.31 85 PHE A N 1
ATOM 669 C CA . PHE A 1 85 ? 13.149 -6.128 -19.829 1.00 72.31 85 PHE A CA 1
ATOM 670 C C . PHE A 1 85 ? 13.608 -6.613 -21.206 1.00 72.31 85 PHE A C 1
ATOM 672 O O . PHE A 1 85 ? 13.011 -6.240 -22.220 1.00 72.31 85 PHE A O 1
ATOM 679 N N . PRO A 1 86 ? 14.627 -7.486 -21.262 1.00 68.81 86 PRO A N 1
ATOM 680 C CA . PRO A 1 86 ? 14.983 -8.147 -22.505 1.00 68.81 86 PRO A CA 1
ATOM 681 C C . PRO A 1 86 ? 13.826 -9.037 -22.992 1.00 68.81 86 PRO A C 1
ATOM 683 O O . PRO A 1 86 ? 13.065 -9.594 -22.195 1.00 68.81 86 PRO A O 1
ATOM 686 N N . TYR A 1 87 ? 13.698 -9.175 -24.315 1.00 64.12 87 TYR A N 1
ATOM 687 C CA . TYR A 1 87 ? 12.709 -10.041 -24.966 1.00 64.12 87 TYR A CA 1
ATOM 688 C C . TYR A 1 87 ? 13.056 -11.525 -24.746 1.00 64.12 87 TYR A C 1
ATOM 690 O O . TYR A 1 87 ? 13.578 -12.199 -25.629 1.00 64.12 87 TYR A O 1
ATOM 698 N N . CYS A 1 88 ? 12.781 -12.046 -23.553 1.00 68.12 88 CYS A N 1
ATOM 699 C CA . CYS A 1 88 ? 12.815 -13.475 -23.243 1.00 68.12 88 CYS A CA 1
ATOM 700 C C . CYS A 1 88 ? 11.508 -13.854 -22.537 1.00 68.12 88 CYS A C 1
ATOM 702 O O . CYS A 1 88 ? 11.013 -13.088 -21.719 1.00 68.12 88 CYS A O 1
ATOM 704 N N . ALA A 1 89 ? 10.956 -15.039 -22.811 1.00 57.50 89 ALA A N 1
ATOM 705 C CA . ALA A 1 89 ? 9.677 -15.476 -22.234 1.00 57.50 89 ALA A CA 1
ATOM 706 C C . ALA A 1 89 ? 9.676 -15.511 -20.686 1.00 57.50 89 ALA A C 1
ATOM 708 O O . ALA A 1 89 ? 8.652 -15.240 -20.059 1.00 57.50 89 ALA A O 1
ATOM 709 N N . ASP A 1 90 ? 10.834 -15.754 -20.068 1.00 65.69 90 ASP A N 1
ATOM 710 C CA . ASP A 1 90 ? 10.969 -15.879 -18.610 1.00 65.69 90 ASP A CA 1
ATOM 711 C C . ASP A 1 90 ? 11.083 -14.542 -17.861 1.00 65.69 90 ASP A C 1
ATOM 713 O O . ASP A 1 90 ? 11.001 -14.517 -16.631 1.00 65.69 90 ASP A O 1
ATOM 717 N N . THR A 1 91 ? 11.240 -13.411 -18.559 1.00 69.25 91 THR A N 1
ATOM 718 C CA . THR A 1 91 ? 11.479 -12.112 -17.900 1.00 69.25 91 THR A CA 1
ATOM 719 C C . THR A 1 91 ? 10.260 -11.563 -17.168 1.00 69.25 91 THR A C 1
ATOM 721 O O . THR A 1 91 ? 10.410 -10.733 -16.278 1.00 69.25 91 THR A O 1
ATOM 724 N N . ILE A 1 92 ? 9.065 -12.059 -17.498 1.00 72.69 92 ILE A N 1
ATOM 725 C CA . ILE A 1 92 ? 7.786 -11.647 -16.901 1.00 72.69 92 ILE A CA 1
ATOM 726 C C . ILE A 1 92 ? 7.292 -12.680 -15.899 1.00 72.69 92 ILE A C 1
ATOM 728 O O . ILE A 1 92 ? 6.828 -12.333 -14.814 1.00 72.69 92 ILE A O 1
ATOM 732 N N . ALA A 1 93 ? 7.363 -13.955 -16.282 1.00 77.62 93 ALA A N 1
ATOM 733 C CA . ALA A 1 93 ? 6.748 -15.041 -15.535 1.00 77.62 93 ALA A CA 1
ATOM 734 C C . ALA A 1 93 ? 7.370 -15.185 -14.141 1.00 77.62 93 ALA A C 1
ATOM 736 O O . ALA A 1 93 ? 6.640 -15.305 -13.159 1.00 77.62 93 ALA A O 1
ATOM 737 N N . ILE A 1 94 ? 8.700 -15.091 -14.044 1.00 80.94 94 ILE A N 1
ATOM 738 C CA . ILE A 1 94 ? 9.429 -15.194 -12.775 1.00 80.94 94 ILE A CA 1
ATOM 739 C C . ILE A 1 94 ? 9.022 -14.074 -11.796 1.00 80.94 94 ILE A C 1
ATOM 741 O O . ILE A 1 94 ? 8.580 -14.395 -10.688 1.00 80.94 94 ILE A O 1
ATOM 745 N N . PRO A 1 95 ? 9.101 -12.774 -12.152 1.00 81.19 95 PRO A N 1
ATOM 746 C CA . PRO A 1 95 ? 8.697 -11.713 -11.233 1.00 81.19 95 PRO A CA 1
ATOM 747 C C . PRO A 1 95 ? 7.191 -11.706 -10.946 1.00 81.19 95 PRO A C 1
ATOM 749 O O . PRO A 1 95 ? 6.805 -11.482 -9.801 1.00 81.19 95 PRO A O 1
ATOM 752 N N . ALA A 1 96 ? 6.330 -12.015 -11.923 1.00 84.75 96 ALA A N 1
ATOM 753 C CA . ALA A 1 96 ? 4.888 -12.127 -11.687 1.00 84.75 96 ALA A CA 1
ATOM 754 C C . ALA A 1 96 ? 4.550 -13.248 -10.688 1.00 84.75 96 ALA A C 1
ATOM 756 O O . ALA A 1 96 ? 3.736 -13.052 -9.779 1.00 84.75 96 ALA A O 1
ATOM 757 N N . PHE A 1 97 ? 5.201 -14.408 -10.813 1.00 86.69 97 PHE A N 1
ATOM 758 C CA . PHE A 1 97 ? 5.037 -15.517 -9.875 1.00 86.69 97 PHE A CA 1
ATOM 759 C C . PHE A 1 97 ? 5.547 -15.147 -8.477 1.00 86.69 97 PHE A C 1
ATOM 761 O O . PHE A 1 97 ? 4.843 -15.364 -7.490 1.00 86.69 97 PHE A O 1
ATOM 768 N N . GLY A 1 98 ? 6.721 -14.510 -8.389 1.00 85.69 98 GLY A N 1
ATOM 769 C CA . GLY A 1 98 ? 7.282 -14.021 -7.127 1.00 85.69 98 GLY A CA 1
ATOM 770 C C . GLY A 1 98 ? 6.365 -13.024 -6.412 1.00 85.69 98 GLY A C 1
ATOM 771 O O . GLY A 1 98 ? 6.108 -13.172 -5.217 1.00 85.69 98 GLY A O 1
ATOM 772 N N . LEU A 1 99 ? 5.801 -12.060 -7.148 1.00 86.56 99 LEU A N 1
ATOM 773 C CA . LEU A 1 99 ? 4.822 -11.105 -6.617 1.00 86.56 99 LEU A CA 1
ATOM 774 C C . LEU A 1 99 ? 3.550 -11.813 -6.141 1.00 86.56 99 LEU A C 1
ATOM 776 O O . LEU A 1 99 ? 3.068 -11.537 -5.045 1.00 86.56 99 LEU A O 1
ATOM 780 N N . THR A 1 100 ? 3.024 -12.752 -6.930 1.00 88.88 100 THR A N 1
ATOM 781 C CA . THR A 1 100 ? 1.810 -13.503 -6.574 1.00 88.88 100 THR A CA 1
ATOM 782 C C . THR A 1 100 ? 2.012 -14.309 -5.292 1.00 88.88 100 THR A C 1
ATOM 784 O O . THR A 1 100 ? 1.170 -14.257 -4.395 1.00 88.88 100 THR A O 1
ATOM 787 N N . TYR A 1 101 ? 3.149 -14.997 -5.159 1.00 89.19 101 TYR A N 1
ATOM 788 C CA . TYR A 1 101 ? 3.483 -15.745 -3.950 1.00 89.19 101 TYR A CA 1
ATOM 789 C C . TYR A 1 101 ? 3.656 -14.823 -2.735 1.00 89.19 101 TYR A C 1
ATOM 791 O O . TYR A 1 101 ? 3.078 -15.077 -1.678 1.00 89.19 101 TYR A O 1
ATOM 799 N N . PHE A 1 102 ? 4.397 -13.720 -2.892 1.00 87.19 102 PHE A N 1
ATOM 800 C CA . PHE A 1 102 ? 4.623 -12.743 -1.827 1.00 87.19 102 PHE A CA 1
ATOM 801 C C . PHE A 1 102 ? 3.311 -12.138 -1.310 1.00 87.19 102 PHE A C 1
ATOM 803 O O . PHE A 1 102 ? 3.043 -12.177 -0.109 1.00 87.19 102 PHE A O 1
ATOM 810 N N . TYR A 1 103 ? 2.464 -11.621 -2.206 1.00 87.06 103 TYR A N 1
ATOM 811 C CA . TYR A 1 103 ? 1.186 -11.023 -1.819 1.00 87.06 103 TYR A CA 1
ATOM 812 C C . TYR A 1 103 ? 0.180 -12.070 -1.324 1.00 87.06 103 TYR A C 1
ATOM 814 O O . TYR A 1 103 ? -0.611 -11.767 -0.431 1.00 87.06 103 TYR A O 1
ATOM 822 N N . GLY A 1 104 ? 0.238 -13.311 -1.819 1.00 88.25 104 GLY A N 1
ATOM 823 C CA . GLY A 1 104 ? -0.537 -14.431 -1.279 1.00 88.25 104 GLY A CA 1
ATOM 824 C C . GLY A 1 104 ? -0.168 -14.745 0.175 1.00 88.25 104 GLY A C 1
ATOM 825 O O . GLY A 1 104 ? -1.043 -14.790 1.042 1.00 88.25 104 GLY A O 1
ATOM 826 N N . ALA A 1 105 ? 1.129 -14.868 0.469 1.00 88.25 105 ALA A N 1
ATOM 827 C CA . ALA A 1 105 ? 1.626 -15.071 1.830 1.00 88.25 105 ALA A CA 1
ATOM 828 C C . ALA A 1 105 ? 1.287 -13.882 2.748 1.00 88.25 105 ALA A C 1
ATOM 830 O O . ALA A 1 105 ? 0.806 -14.079 3.866 1.00 88.25 105 ALA A O 1
ATOM 831 N N . LEU A 1 106 ? 1.459 -12.649 2.257 1.00 85.62 106 LEU A N 1
ATOM 832 C CA . LEU A 1 106 ? 1.095 -11.433 2.987 1.00 85.62 106 LEU A CA 1
ATOM 833 C C . LEU A 1 106 ? -0.407 -11.394 3.301 1.00 85.62 106 LEU A C 1
ATOM 835 O O . LEU A 1 106 ? -0.786 -11.045 4.415 1.00 85.62 106 LEU A O 1
ATOM 839 N N . THR A 1 107 ? -1.260 -11.809 2.358 1.00 87.25 107 THR A N 1
ATOM 840 C CA . THR A 1 107 ? -2.713 -11.908 2.566 1.00 87.25 107 THR A CA 1
ATOM 841 C C . THR A 1 107 ? -3.035 -12.873 3.701 1.00 87.25 107 THR A C 1
ATOM 843 O O . THR A 1 107 ? -3.795 -12.523 4.599 1.00 87.25 107 THR A O 1
ATOM 846 N N . LEU A 1 108 ? -2.430 -14.064 3.710 1.00 87.75 108 LEU A N 1
ATOM 847 C CA . LEU A 1 108 ? -2.635 -15.042 4.782 1.00 87.75 108 LEU A CA 1
ATOM 848 C C . LEU A 1 108 ? -2.199 -14.492 6.145 1.00 87.75 108 LEU A C 1
ATOM 850 O O . LEU A 1 108 ? -2.946 -14.606 7.118 1.00 87.75 108 LEU A O 1
ATOM 854 N N . MET A 1 109 ? -1.039 -13.832 6.216 1.00 84.75 109 MET A N 1
ATOM 855 C CA . MET A 1 109 ? -0.577 -13.191 7.452 1.00 84.75 109 MET A CA 1
ATOM 856 C C . MET A 1 109 ? -1.527 -12.075 7.908 1.00 84.75 109 MET A C 1
ATOM 858 O O . MET A 1 109 ? -1.884 -12.035 9.086 1.00 84.75 109 MET A O 1
ATOM 862 N N . CYS A 1 110 ? -1.997 -11.220 6.990 1.00 83.75 110 CYS A N 1
ATOM 863 C CA . CYS A 1 110 ? -3.014 -10.198 7.261 1.00 83.75 110 CYS A CA 1
ATOM 864 C C . CYS A 1 110 ? -4.305 -10.800 7.818 1.00 83.75 110 CYS A C 1
ATOM 866 O O . CYS A 1 110 ? -4.878 -10.244 8.752 1.00 83.75 110 CYS A O 1
ATOM 868 N N . LEU A 1 111 ? -4.774 -11.915 7.250 1.00 84.38 111 LEU A N 1
ATOM 869 C CA . LEU A 1 111 ? -6.001 -12.581 7.683 1.00 84.38 111 LEU A CA 1
ATOM 870 C C . LEU A 1 111 ? -5.855 -13.122 9.107 1.00 84.38 111 LEU A C 1
ATOM 872 O O . LEU A 1 111 ? -6.715 -12.858 9.946 1.00 84.38 111 LEU A O 1
ATOM 876 N N . VAL A 1 112 ? -4.755 -13.825 9.398 1.00 84.25 112 VAL A N 1
ATOM 877 C CA . VAL A 1 112 ? -4.500 -14.402 10.727 1.00 84.25 112 VAL A CA 1
ATOM 878 C C . VAL A 1 112 ? -4.329 -13.303 11.776 1.00 84.25 112 VAL A C 1
ATOM 880 O O . VAL A 1 112 ? -5.038 -13.294 12.783 1.00 84.25 112 VAL A O 1
ATOM 883 N N . LEU A 1 113 ? -3.435 -12.339 11.535 1.00 78.31 113 LEU A N 1
ATOM 884 C CA . LEU A 1 113 ? -3.184 -11.238 12.471 1.00 78.31 113 LEU A CA 1
ATOM 885 C C . LEU A 1 113 ? -4.404 -10.329 12.615 1.00 78.31 113 LEU A C 1
ATOM 887 O O . LEU A 1 113 ? -4.760 -9.953 13.727 1.00 78.31 113 LEU A O 1
ATOM 891 N N . GLY A 1 114 ? -5.084 -10.008 11.516 1.00 75.50 114 GLY A N 1
ATOM 892 C CA . GLY A 1 114 ? -6.300 -9.205 11.541 1.00 75.50 114 GLY A CA 1
ATOM 893 C C . GLY A 1 114 ? -7.408 -9.872 12.355 1.00 75.50 114 GLY A C 1
ATOM 894 O O . GLY A 1 114 ? -8.062 -9.201 13.152 1.00 75.50 114 GLY A O 1
ATOM 895 N N . ALA A 1 115 ? -7.620 -11.181 12.173 1.00 79.62 115 ALA A N 1
ATOM 896 C CA . ALA A 1 115 ? -8.638 -11.930 12.908 1.00 79.62 115 ALA A CA 1
ATOM 897 C C . ALA A 1 115 ? -8.313 -11.994 14.406 1.00 79.62 115 ALA A C 1
ATOM 899 O O . ALA A 1 115 ? -9.192 -11.756 15.237 1.00 79.62 115 ALA A O 1
ATOM 900 N N . LEU A 1 116 ? -7.043 -12.234 14.751 1.00 79.06 116 LEU A N 1
ATOM 901 C CA . LEU A 1 116 ? -6.573 -12.217 16.137 1.00 79.06 116 LEU A CA 1
ATOM 902 C C . LEU A 1 116 ? -6.788 -10.846 16.783 1.00 79.06 116 LEU A C 1
ATOM 904 O O . LEU A 1 116 ? -7.337 -10.764 17.877 1.00 79.06 116 LEU A O 1
ATOM 908 N N . LEU A 1 117 ? -6.410 -9.761 16.105 1.00 71.38 117 LEU A N 1
ATOM 909 C CA . LEU A 1 117 ? -6.517 -8.408 16.654 1.00 71.38 117 LEU A CA 1
ATOM 910 C C . LEU A 1 117 ? -7.974 -7.951 16.803 1.00 71.38 117 LEU A C 1
ATOM 912 O O . LEU A 1 117 ? -8.303 -7.311 17.801 1.00 71.38 117 LEU A O 1
ATOM 916 N N . MET A 1 118 ? -8.868 -8.341 15.885 1.00 70.94 118 MET A N 1
ATOM 917 C CA . MET A 1 118 ? -10.304 -8.054 15.991 1.00 70.94 118 MET A CA 1
ATOM 918 C C . MET A 1 118 ? -10.934 -8.561 17.291 1.00 70.94 118 MET A C 1
ATOM 920 O O . MET A 1 118 ? -11.844 -7.912 17.814 1.00 70.94 118 MET A O 1
ATOM 924 N N . ALA A 1 119 ? -10.470 -9.701 17.811 1.00 72.00 119 ALA A N 1
ATOM 925 C CA . ALA A 1 119 ? -10.966 -10.252 19.070 1.00 72.00 119 ALA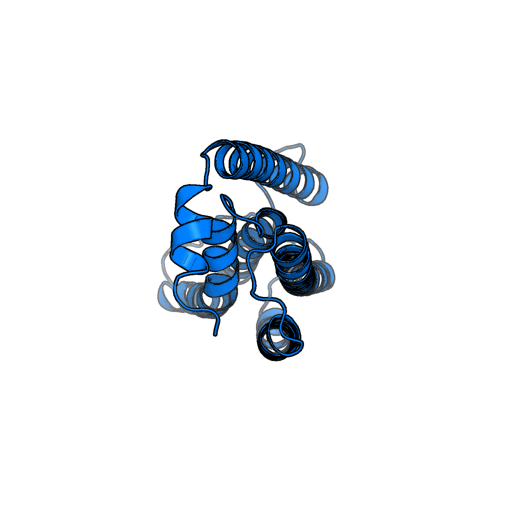 A CA 1
ATOM 926 C C . ALA A 1 119 ? -10.677 -9.323 20.263 1.00 72.00 119 ALA A C 1
ATOM 928 O O . ALA A 1 119 ? -11.442 -9.293 21.224 1.00 72.00 119 ALA A O 1
ATOM 929 N N . PHE A 1 120 ? -9.619 -8.511 20.169 1.00 70.62 120 PHE A N 1
ATOM 930 C CA . PHE A 1 120 ? -9.194 -7.564 21.202 1.00 70.62 120 PHE A CA 1
ATOM 931 C C . PHE A 1 120 ? -9.634 -6.118 20.925 1.00 70.62 120 PHE A C 1
ATOM 933 O O . PHE A 1 120 ? -9.317 -5.219 21.705 1.00 70.62 120 PHE A O 1
ATOM 940 N N . PHE A 1 121 ? -10.358 -5.865 19.828 1.00 69.44 121 PHE A N 1
ATOM 941 C CA . PHE A 1 121 ? -10.833 -4.523 19.496 1.00 69.44 121 PHE A CA 1
ATOM 942 C C . PHE A 1 121 ? -11.965 -4.076 20.417 1.00 69.44 121 PHE A C 1
ATOM 944 O O . PHE A 1 121 ? -12.959 -4.776 20.626 1.00 69.44 121 PHE A O 1
ATOM 951 N N . ARG A 1 122 ? -11.855 -2.832 20.875 1.00 66.88 122 ARG A N 1
ATOM 952 C CA . ARG A 1 122 ? -12.910 -2.095 21.576 1.00 66.88 122 ARG A CA 1
ATOM 953 C C . ARG A 1 122 ? -14.119 -1.819 20.665 1.00 66.88 122 ARG A C 1
ATOM 955 O O . ARG A 1 122 ? -14.021 -2.013 19.448 1.00 66.88 122 ARG A O 1
ATOM 962 N N . PRO A 1 123 ? -15.266 -1.376 21.218 1.00 67.50 123 PRO A N 1
ATOM 963 C CA . PRO A 1 123 ? -16.345 -0.827 20.402 1.00 67.50 123 PRO A CA 1
ATOM 964 C C . PRO A 1 123 ? -15.810 0.337 19.554 1.00 67.50 123 PRO A C 1
ATOM 966 O O . PRO A 1 123 ? -15.294 1.325 20.069 1.00 67.50 123 PRO A O 1
ATOM 969 N N . LEU A 1 124 ? -15.884 0.164 18.237 1.00 69.31 124 LEU A N 1
ATOM 970 C CA . LEU A 1 124 ? -15.530 1.157 17.226 1.00 69.31 124 LEU A CA 1
ATOM 971 C C . LEU A 1 124 ? -16.729 2.104 17.011 1.00 69.31 124 LEU A C 1
ATOM 973 O O . LEU A 1 124 ? -17.865 1.657 17.192 1.00 69.31 124 LEU A O 1
ATOM 977 N N . PRO A 1 125 ? -16.540 3.369 16.582 1.00 67.50 125 PRO A N 1
ATOM 978 C CA . PRO A 1 125 ? -15.297 4.020 16.143 1.00 67.50 125 PRO A CA 1
ATOM 979 C C . PRO A 1 125 ? -14.512 4.731 17.264 1.00 67.50 125 PRO A C 1
ATOM 981 O O . PRO A 1 125 ? -15.089 5.263 18.208 1.00 67.50 125 PRO A O 1
ATOM 984 N N . VAL A 1 126 ? -13.188 4.823 17.103 1.00 66.00 126 VAL A N 1
ATOM 985 C CA . VAL A 1 126 ? -12.252 5.524 18.009 1.00 66.00 126 VAL A CA 1
ATOM 986 C C . VAL A 1 126 ? -11.520 6.627 17.237 1.00 66.00 126 VAL A C 1
ATOM 988 O O . VAL A 1 126 ? -11.260 6.486 16.043 1.00 66.00 126 VAL A O 1
ATOM 991 N N . ALA A 1 127 ? -11.191 7.745 17.886 1.00 67.81 127 ALA A N 1
ATOM 992 C CA . ALA A 1 127 ? -10.394 8.801 17.260 1.00 67.81 127 ALA A CA 1
ATOM 993 C C . ALA A 1 127 ? -8.957 8.324 16.972 1.00 67.81 127 ALA A C 1
ATOM 995 O O . ALA A 1 127 ? -8.310 7.733 17.838 1.00 67.81 127 ALA A O 1
ATOM 996 N N . LEU A 1 128 ? -8.448 8.604 15.768 1.00 63.47 128 LEU A N 1
ATOM 997 C CA . LEU A 1 128 ? -7.048 8.336 15.428 1.00 63.47 128 LEU A CA 1
ATOM 998 C C . LEU A 1 128 ? -6.105 9.237 16.233 1.00 63.47 128 LEU A C 1
ATOM 1000 O O . LEU A 1 128 ? -6.477 10.340 16.640 1.00 63.47 128 LEU A O 1
ATOM 1004 N N . PHE A 1 129 ? -4.884 8.753 16.471 1.00 66.88 129 PHE A N 1
ATOM 1005 C CA . PHE A 1 129 ? -3.841 9.432 17.252 1.00 66.88 129 PHE A CA 1
ATOM 1006 C C . PHE A 1 129 ? -4.202 9.728 18.716 1.00 66.88 129 PHE A C 1
ATOM 1008 O O . PHE A 1 129 ? -3.517 10.510 19.375 1.00 66.88 129 PHE A O 1
ATOM 1015 N N . SER A 1 130 ? -5.239 9.092 19.271 1.00 62.66 130 SER A N 1
ATOM 1016 C CA . SER A 1 130 ? -5.498 9.145 20.710 1.00 62.66 130 SER A CA 1
ATOM 1017 C C . SER A 1 130 ? -4.349 8.472 21.472 1.00 62.66 130 SER A C 1
ATOM 1019 O O . SER A 1 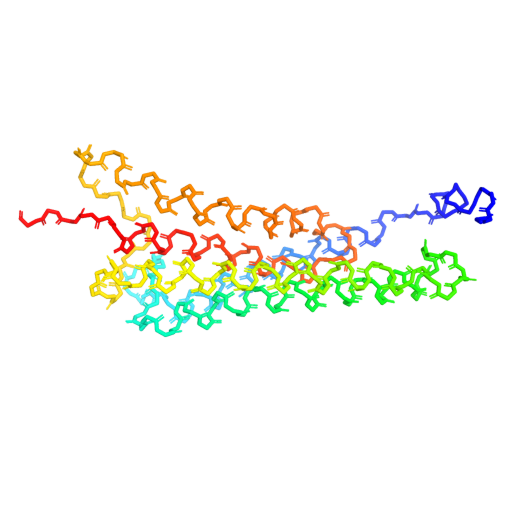130 ? -4.192 7.251 21.418 1.00 62.66 130 SER A O 1
ATOM 1021 N N . LEU A 1 131 ? -3.533 9.253 22.182 1.00 56.94 131 LEU A N 1
ATOM 1022 C CA . LEU A 1 131 ? -2.605 8.719 23.174 1.00 56.94 131 LEU A CA 1
ATOM 1023 C C . LEU A 1 131 ? -3.405 8.408 24.443 1.00 56.94 131 LEU A C 1
ATOM 1025 O O . LEU A 1 131 ? -3.801 9.331 25.144 1.00 56.94 131 LEU A O 1
ATOM 1029 N N . GLY A 1 132 ? -3.660 7.129 24.727 1.00 55.00 132 GLY A N 1
ATOM 1030 C CA . GLY A 1 132 ? -4.173 6.717 26.038 1.00 55.00 132 GLY A CA 1
ATOM 1031 C C . GLY A 1 132 ? -3.214 7.120 27.164 1.00 55.00 132 GLY A C 1
ATOM 1032 O O . GLY A 1 132 ? -2.011 7.299 26.922 1.00 55.00 132 GLY A O 1
ATOM 1033 N N . ASP A 1 133 ? -3.740 7.257 28.383 1.00 54.19 133 ASP A N 1
ATOM 1034 C CA . ASP A 1 133 ? -2.960 7.649 29.559 1.00 54.19 133 ASP A CA 1
ATOM 1035 C C . ASP A 1 133 ? -1.750 6.722 29.730 1.00 54.19 133 ASP A C 1
ATOM 1037 O O . ASP A 1 133 ? -1.863 5.495 29.708 1.00 54.19 133 ASP A O 1
ATOM 1041 N N . GLY A 1 134 ? -0.564 7.324 29.845 1.00 52.28 134 GLY A N 1
ATOM 1042 C CA . GLY A 1 134 ? 0.753 6.716 29.614 1.00 52.28 134 GLY A CA 1
ATOM 1043 C C . GLY A 1 134 ? 1.207 5.587 30.550 1.00 52.28 134 GLY A C 1
ATOM 1044 O O . GLY A 1 134 ? 2.411 5.367 30.660 1.00 52.28 134 GLY A O 1
ATOM 1045 N N . LYS A 1 135 ? 0.295 4.869 31.215 1.00 52.88 135 LYS A N 1
ATOM 1046 C CA . LYS A 1 135 ? 0.603 3.812 32.188 1.00 52.88 135 LYS A CA 1
ATOM 1047 C C . LYS A 1 135 ? 0.865 2.432 31.565 1.00 52.88 135 LYS A C 1
ATOM 1049 O O . LYS A 1 135 ? 1.632 1.669 32.136 1.00 52.88 135 LYS A O 1
ATOM 1054 N N . GLU A 1 136 ? 0.358 2.123 30.367 1.00 55.75 136 GLU A N 1
ATOM 1055 C CA . GLU A 1 136 ? 0.591 0.821 29.700 1.00 55.75 136 GLU A CA 1
ATOM 1056 C C . GLU A 1 136 ? 1.445 0.945 28.426 1.00 55.75 136 GLU A C 1
ATOM 1058 O O . GLU A 1 136 ? 1.008 0.675 27.304 1.00 55.75 136 GLU A O 1
ATOM 1063 N N . ARG A 1 137 ? 2.709 1.358 28.592 1.00 53.84 137 ARG A N 1
ATOM 1064 C CA . ARG A 1 137 ? 3.639 1.579 27.470 1.00 53.84 137 ARG A CA 1
ATOM 1065 C C . ARG A 1 137 ? 3.878 0.300 26.647 1.00 53.84 137 ARG A C 1
ATOM 1067 O O . ARG A 1 137 ? 3.886 0.382 25.428 1.00 53.84 137 ARG A O 1
ATOM 1074 N N . VAL A 1 138 ? 3.998 -0.878 27.270 1.00 54.97 138 VAL A N 1
ATOM 1075 C CA . VAL A 1 138 ? 4.294 -2.158 26.578 1.00 54.97 138 VAL A CA 1
ATOM 1076 C C . VAL A 1 138 ? 3.136 -2.625 25.684 1.00 54.97 138 VAL A C 1
ATOM 1078 O O . VAL A 1 138 ? 3.347 -3.003 24.532 1.00 54.97 138 VAL A O 1
ATOM 1081 N N . ARG A 1 139 ? 1.895 -2.518 26.169 1.00 59.69 139 ARG A N 1
ATOM 1082 C CA . ARG A 1 139 ? 0.684 -2.956 25.452 1.00 59.69 139 ARG A CA 1
ATOM 1083 C C . ARG A 1 139 ? 0.372 -2.096 24.220 1.00 59.69 139 ARG A C 1
ATOM 1085 O O . ARG A 1 139 ? -0.288 -2.548 23.292 1.00 59.69 139 ARG A O 1
ATOM 1092 N N . ARG A 1 140 ? 0.906 -0.871 24.196 1.00 59.94 140 ARG A N 1
ATOM 1093 C CA . ARG A 1 140 ? 0.823 0.088 23.088 1.00 59.94 140 ARG A CA 1
ATOM 1094 C C . ARG A 1 140 ? 1.766 -0.234 21.924 1.00 59.94 140 ARG A C 1
ATOM 1096 O O . ARG A 1 140 ? 1.429 0.051 20.773 1.00 59.94 140 ARG A O 1
ATOM 1103 N N . TRP A 1 141 ? 2.939 -0.804 22.201 1.00 65.06 141 TRP A N 1
ATOM 1104 C CA . TRP A 1 141 ? 3.929 -1.097 21.160 1.00 65.06 141 TRP A CA 1
ATOM 1105 C C . TRP A 1 141 ? 3.620 -2.379 20.400 1.00 65.06 141 TRP A C 1
ATOM 1107 O O . TRP A 1 141 ? 3.861 -2.400 19.206 1.00 65.06 141 TRP A O 1
ATOM 1117 N N . LEU A 1 142 ? 3.028 -3.392 21.040 1.00 68.38 142 LEU A N 1
ATOM 1118 C CA . LEU A 1 142 ? 2.770 -4.697 20.420 1.00 68.38 142 LEU A CA 1
ATOM 1119 C C . LEU A 1 142 ? 1.915 -4.639 19.128 1.00 68.38 142 LEU A C 1
ATOM 1121 O O . LEU A 1 142 ? 2.350 -5.175 18.111 1.00 68.38 142 LEU A O 1
ATOM 1125 N N . PRO A 1 143 ? 0.735 -3.986 19.093 1.00 66.94 143 PRO A N 1
ATOM 1126 C CA . PRO A 1 143 ? -0.042 -3.903 17.855 1.00 66.94 143 PRO A CA 1
ATOM 1127 C C . PRO A 1 143 ? 0.603 -2.971 16.827 1.00 66.94 143 PRO A C 1
ATOM 1129 O O . PRO A 1 143 ? 0.525 -3.231 15.630 1.00 66.94 143 PRO A O 1
ATOM 1132 N N . THR A 1 144 ? 1.291 -1.924 17.291 1.00 71.81 144 THR A N 1
ATOM 1133 C CA . THR A 1 144 ? 2.025 -0.991 16.427 1.00 71.81 144 THR A CA 1
ATOM 1134 C C . THR A 1 144 ? 3.214 -1.679 15.757 1.00 71.81 144 THR A C 1
ATOM 1136 O O . THR A 1 144 ? 3.459 -1.448 14.581 1.00 71.81 144 THR A O 1
ATOM 1139 N N . SER A 1 145 ? 3.939 -2.542 16.471 1.00 74.62 145 SER A N 1
ATOM 1140 C CA . SER A 1 145 ? 5.090 -3.267 15.940 1.00 74.62 145 SER A CA 1
ATOM 1141 C C . SER A 1 145 ? 4.659 -4.404 15.025 1.00 74.62 145 SER A C 1
ATOM 1143 O O . SER A 1 145 ? 5.219 -4.523 13.944 1.00 74.62 145 SER A O 1
ATOM 1145 N N . LEU A 1 146 ? 3.640 -5.191 15.389 1.00 77.62 146 LEU A N 1
ATOM 1146 C CA . LEU A 1 146 ? 3.156 -6.298 14.556 1.00 77.62 146 LEU A CA 1
ATOM 1147 C C . LEU A 1 146 ? 2.519 -5.808 13.250 1.00 77.62 146 LEU A C 1
ATOM 1149 O O . LEU A 1 146 ? 2.908 -6.257 12.173 1.00 77.62 146 LEU A O 1
ATOM 1153 N N . LEU A 1 147 ? 1.574 -4.863 13.319 1.00 75.88 147 LEU A N 1
ATOM 1154 C CA . LEU A 1 147 ? 0.956 -4.311 12.110 1.00 75.88 147 LEU A CA 1
ATOM 1155 C C . LEU A 1 147 ? 1.893 -3.365 11.369 1.00 75.88 147 LEU A C 1
ATOM 1157 O O . LEU A 1 147 ? 1.856 -3.324 10.146 1.00 75.88 147 LEU A O 1
ATOM 1161 N N . GLY A 1 148 ? 2.744 -2.629 12.087 1.00 77.12 148 GLY A N 1
ATOM 1162 C CA . GLY A 1 148 ? 3.768 -1.787 11.480 1.00 77.12 148 GLY A CA 1
ATOM 1163 C C . GLY A 1 148 ? 4.763 -2.610 10.674 1.00 77.12 148 GLY A C 1
ATOM 1164 O O . GLY A 1 148 ? 5.016 -2.268 9.528 1.00 77.12 148 GLY A O 1
ATOM 1165 N N . LEU A 1 149 ? 5.254 -3.731 11.217 1.00 83.38 149 LEU A N 1
ATOM 1166 C CA . LEU A 1 149 ? 6.137 -4.657 10.500 1.00 83.38 149 LEU A CA 1
ATOM 1167 C C . LEU A 1 149 ? 5.454 -5.232 9.257 1.00 83.38 149 LEU A C 1
ATOM 1169 O O . LEU A 1 149 ? 6.098 -5.392 8.227 1.00 83.38 149 LEU A O 1
ATOM 1173 N N . LEU A 1 150 ? 4.152 -5.508 9.336 1.00 80.44 150 LEU A N 1
ATOM 1174 C CA . LEU A 1 150 ? 3.391 -6.062 8.222 1.00 80.44 150 LEU A CA 1
ATOM 1175 C C . LEU A 1 150 ? 3.063 -5.010 7.147 1.00 80.44 150 LEU A C 1
ATOM 1177 O O . LEU A 1 150 ? 3.061 -5.315 5.956 1.00 80.44 150 LEU A O 1
ATOM 1181 N N . ALA A 1 151 ? 2.832 -3.759 7.548 1.00 80.38 151 ALA A N 1
ATOM 1182 C CA . ALA A 1 151 ? 2.628 -2.630 6.644 1.00 80.38 151 ALA A CA 1
ATOM 1183 C C . ALA A 1 151 ? 3.943 -2.105 6.045 1.00 80.38 151 ALA A C 1
ATOM 1185 O O . ALA A 1 151 ? 3.924 -1.498 4.974 1.00 80.38 151 ALA A O 1
ATOM 1186 N N . LEU A 1 152 ? 5.081 -2.342 6.706 1.00 84.75 152 LEU A N 1
ATOM 1187 C CA . LEU A 1 152 ? 6.391 -1.813 6.324 1.00 84.75 152 LEU A CA 1
ATOM 1188 C C . LEU A 1 152 ? 6.760 -2.127 4.864 1.00 84.75 152 LEU A C 1
ATOM 1190 O O . LEU A 1 152 ? 7.106 -1.184 4.155 1.00 84.75 152 LEU A O 1
ATOM 1194 N N . PRO A 1 153 ? 6.642 -3.372 4.356 1.00 81.50 153 PRO A N 1
ATOM 1195 C CA . PRO A 1 153 ? 6.962 -3.665 2.964 1.00 81.50 153 PRO A CA 1
ATOM 1196 C C . PRO A 1 153 ? 6.074 -2.873 2.006 1.00 81.50 153 PRO A C 1
ATOM 1198 O O . PRO A 1 153 ? 6.575 -2.289 1.053 1.00 81.50 153 PRO A O 1
ATOM 1201 N N . VAL A 1 154 ? 4.768 -2.784 2.284 1.00 81.88 154 VAL A N 1
ATOM 1202 C CA . VAL A 1 154 ? 3.810 -2.037 1.452 1.00 81.88 154 VAL A CA 1
ATOM 1203 C C . VAL A 1 154 ? 4.171 -0.554 1.398 1.00 81.88 154 VAL A C 1
ATOM 1205 O O . VAL A 1 154 ? 4.154 0.046 0.325 1.00 81.88 154 VAL A O 1
ATOM 1208 N N . VAL A 1 155 ? 4.547 0.032 2.536 1.00 83.44 155 VAL A N 1
ATOM 1209 C CA . VAL A 1 155 ? 4.966 1.435 2.612 1.00 83.44 155 VAL A CA 1
ATOM 1210 C C . VAL A 1 155 ? 6.293 1.653 1.889 1.00 83.44 155 VAL A C 1
ATOM 1212 O O . VAL A 1 155 ? 6.392 2.583 1.095 1.00 83.44 155 VAL A O 1
ATOM 1215 N N . ILE A 1 156 ? 7.288 0.786 2.098 1.00 84.62 156 ILE A N 1
ATOM 1216 C CA . ILE A 1 156 ? 8.586 0.872 1.416 1.00 84.62 156 ILE A CA 1
ATOM 1217 C C . ILE A 1 156 ? 8.396 0.784 -0.101 1.00 84.62 156 ILE A C 1
ATOM 1219 O O . ILE A 1 156 ? 8.871 1.658 -0.821 1.00 84.62 156 ILE A O 1
ATOM 1223 N N . PHE A 1 157 ? 7.653 -0.213 -0.591 1.00 79.06 157 PHE A N 1
ATOM 1224 C CA . PHE A 1 157 ? 7.370 -0.350 -2.020 1.00 79.06 157 PHE A CA 1
ATOM 1225 C C . PHE A 1 157 ? 6.555 0.827 -2.566 1.00 79.06 157 PHE A C 1
ATOM 1227 O O . PHE A 1 157 ? 6.808 1.264 -3.684 1.00 79.06 157 PHE A O 1
ATOM 1234 N N . GLY A 1 158 ? 5.619 1.376 -1.788 1.00 79.62 158 GLY A N 1
ATOM 1235 C CA . GLY A 1 158 ? 4.844 2.552 -2.185 1.00 79.62 158 GLY A CA 1
ATOM 1236 C C . GLY A 1 158 ? 5.674 3.836 -2.271 1.00 79.62 158 GLY A C 1
ATOM 1237 O O . GLY A 1 158 ? 5.439 4.643 -3.167 1.00 79.62 158 GLY A O 1
ATOM 1238 N N . VAL A 1 159 ? 6.651 4.022 -1.375 1.00 81.38 159 VAL A N 1
ATOM 1239 C CA . VAL A 1 159 ? 7.548 5.192 -1.360 1.00 81.38 159 VAL A CA 1
ATOM 1240 C C . VAL A 1 159 ? 8.608 5.080 -2.449 1.00 81.38 159 VAL A C 1
ATOM 1242 O O . VAL A 1 159 ? 8.765 6.006 -3.240 1.00 81.38 159 VAL A O 1
ATOM 1245 N 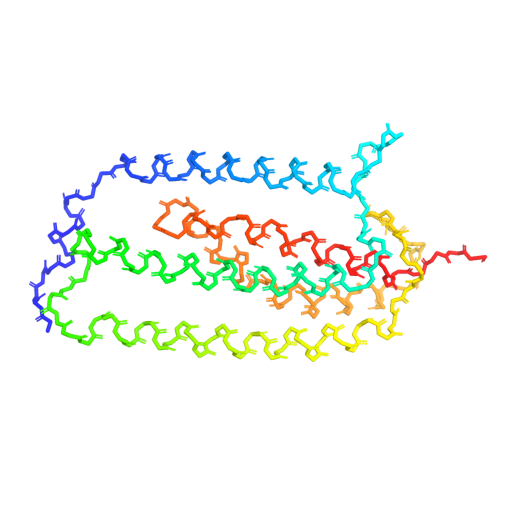N . LEU A 1 160 ? 9.304 3.942 -2.533 1.00 82.69 160 LEU A N 1
ATOM 1246 C CA . LEU A 1 160 ? 10.308 3.707 -3.575 1.00 82.69 160 LEU A CA 1
ATOM 1247 C C . LEU A 1 160 ? 9.671 3.690 -4.972 1.00 82.69 160 LEU A C 1
ATOM 1249 O O . LEU A 1 160 ? 10.267 4.161 -5.935 1.00 82.69 160 LEU A O 1
ATOM 1253 N N . GLY A 1 161 ? 8.434 3.200 -5.070 1.00 77.19 161 GLY A N 1
ATOM 1254 C CA . GLY A 1 161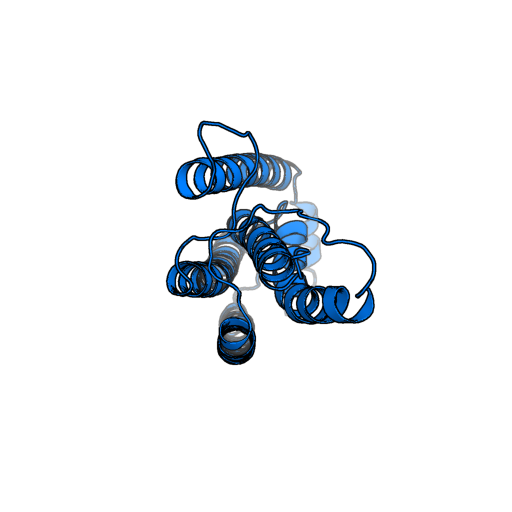 ? 7.658 3.159 -6.303 1.00 77.19 161 GLY A CA 1
ATOM 1255 C C . GLY A 1 161 ? 7.029 4.487 -6.723 1.00 77.19 161 GLY A C 1
ATOM 1256 O O . GLY A 1 161 ? 6.610 4.609 -7.871 1.00 77.19 161 GLY A O 1
ATOM 1257 N N . ALA A 1 162 ? 6.974 5.497 -5.846 1.00 80.00 162 ALA A N 1
ATOM 1258 C CA . ALA A 1 162 ? 6.265 6.755 -6.107 1.00 80.00 162 ALA A CA 1
ATOM 1259 C C . ALA A 1 162 ? 6.825 7.536 -7.309 1.00 80.00 162 ALA A C 1
ATOM 1261 O O . ALA A 1 162 ? 6.071 8.166 -8.048 1.00 80.00 162 ALA A O 1
ATOM 1262 N N . ALA A 1 163 ? 8.141 7.474 -7.523 1.00 76.88 163 ALA A N 1
ATOM 1263 C CA . ALA A 1 163 ? 8.813 8.078 -8.675 1.00 76.88 163 ALA A CA 1
ATOM 1264 C C . ALA A 1 163 ? 8.999 7.100 -9.852 1.00 76.88 163 ALA A C 1
ATOM 1266 O O . ALA A 1 163 ? 9.595 7.470 -10.860 1.00 76.88 163 ALA A O 1
ATOM 1267 N N . GLY A 1 164 ? 8.519 5.859 -9.719 1.00 79.88 164 GLY A N 1
ATOM 1268 C CA . GLY A 1 164 ? 8.693 4.786 -10.694 1.00 79.88 164 GLY A CA 1
ATOM 1269 C C . GLY A 1 164 ? 7.384 4.322 -11.333 1.00 79.88 164 GLY A C 1
ATOM 1270 O O . GLY A 1 164 ? 6.324 4.940 -11.225 1.00 79.88 164 GLY A O 1
ATOM 1271 N N . SER A 1 165 ? 7.441 3.187 -12.027 1.00 77.62 165 SER A N 1
ATOM 1272 C CA . SER A 1 165 ? 6.298 2.527 -12.679 1.00 77.62 165 SER A CA 1
ATOM 1273 C C . SER A 1 165 ? 5.219 2.030 -11.708 1.00 77.62 165 SER A C 1
ATOM 1275 O O . SER A 1 165 ? 4.064 1.889 -12.110 1.00 77.62 165 SER A O 1
ATOM 1277 N N . SER A 1 166 ? 5.553 1.869 -10.426 1.00 80.06 166 SER A N 1
ATOM 1278 C CA . SER A 1 166 ? 4.659 1.387 -9.367 1.00 80.06 166 SER A CA 1
ATOM 1279 C C . SER A 1 166 ? 3.981 2.498 -8.548 1.00 80.06 166 SER A C 1
ATOM 1281 O O . SER A 1 166 ? 3.399 2.218 -7.500 1.00 80.06 166 SER A O 1
ATOM 1283 N N . PHE A 1 167 ? 3.965 3.744 -9.042 1.00 81.75 167 PHE A N 1
ATOM 1284 C CA . PHE A 1 167 ? 3.326 4.903 -8.387 1.00 81.75 167 PHE A CA 1
ATOM 1285 C C . PHE A 1 167 ? 1.824 4.716 -8.083 1.00 81.75 167 PHE A C 1
ATOM 1287 O O . PHE A 1 167 ? 1.260 5.398 -7.230 1.00 81.75 167 PHE A O 1
ATOM 1294 N N . LEU A 1 168 ? 1.146 3.776 -8.750 1.00 84.31 168 LEU A N 1
ATOM 1295 C CA . LEU A 1 168 ? -0.248 3.420 -8.454 1.00 84.31 168 LEU A CA 1
ATOM 1296 C C . LEU A 1 168 ? -0.422 2.723 -7.093 1.00 84.31 168 LEU A C 1
ATOM 1298 O O . LEU A 1 168 ? -1.545 2.596 -6.610 1.00 84.31 168 LEU A O 1
ATOM 1302 N N . GLY A 1 169 ? 0.672 2.294 -6.460 1.00 83.50 169 GLY A N 1
ATOM 1303 C CA . GLY A 1 169 ? 0.682 1.649 -5.150 1.00 83.50 169 GLY A CA 1
ATOM 1304 C C . GLY A 1 169 ? 0.677 2.647 -3.993 1.00 83.50 169 GLY A C 1
ATOM 1305 O O . GLY A 1 169 ? 0.441 2.261 -2.849 1.00 83.50 169 GLY A O 1
ATOM 1306 N N . THR A 1 170 ? 0.894 3.938 -4.262 1.00 86.44 170 THR A N 1
ATOM 1307 C CA . THR A 1 170 ? 0.964 4.981 -3.230 1.00 86.44 170 THR A CA 1
ATOM 1308 C C . THR A 1 170 ? -0.319 5.095 -2.383 1.00 86.44 170 THR A C 1
ATOM 1310 O O . THR A 1 170 ? -0.198 5.179 -1.159 1.00 86.44 170 THR A O 1
ATOM 1313 N N . PRO A 1 171 ? -1.548 5.000 -2.939 1.00 87.62 171 PRO A N 1
ATOM 1314 C CA . PRO A 1 171 ? -2.771 4.903 -2.137 1.00 87.62 171 PRO A CA 1
ATOM 1315 C C . PRO A 1 171 ? -2.765 3.744 -1.137 1.00 87.62 171 PRO A C 1
ATOM 1317 O O . PRO A 1 171 ? -3.193 3.909 0.004 1.00 87.62 171 PRO A O 1
ATOM 1320 N N . ALA A 1 172 ? -2.250 2.575 -1.533 1.00 86.62 172 ALA A N 1
ATOM 1321 C CA . ALA A 1 172 ? -2.207 1.408 -0.660 1.00 86.62 172 ALA A CA 1
ATOM 1322 C C . ALA A 1 172 ? -1.280 1.642 0.542 1.00 86.62 172 ALA A C 1
ATOM 1324 O O . ALA A 1 172 ? -1.634 1.272 1.659 1.00 86.62 172 ALA A O 1
ATOM 1325 N N . ALA A 1 173 ? -0.150 2.332 0.345 1.00 86.06 173 ALA A N 1
ATOM 1326 C CA . ALA A 1 173 ? 0.738 2.740 1.434 1.00 86.06 173 ALA A CA 1
ATOM 1327 C C . ALA A 1 173 ? 0.055 3.710 2.415 1.00 86.06 173 ALA A C 1
ATOM 1329 O O . ALA A 1 173 ? 0.159 3.534 3.630 1.00 86.06 173 ALA A O 1
ATOM 1330 N N . VAL A 1 174 ? -0.700 4.694 1.910 1.00 86.25 174 VAL A N 1
ATOM 1331 C CA . VAL A 1 174 ? -1.457 5.639 2.753 1.00 86.25 174 VAL A CA 1
ATOM 1332 C C . VAL A 1 174 ? -2.516 4.909 3.583 1.00 86.25 174 VAL A C 1
ATOM 1334 O O . VAL A 1 174 ? -2.610 5.118 4.795 1.00 86.25 174 VAL A O 1
ATOM 1337 N N . VAL A 1 175 ? -3.294 4.020 2.958 1.00 86.06 175 VAL A N 1
ATOM 1338 C CA . VAL A 1 175 ? -4.330 3.248 3.661 1.00 86.06 175 VAL A CA 1
ATOM 1339 C C . VAL A 1 175 ? -3.704 2.257 4.651 1.00 86.06 175 VAL A C 1
ATOM 1341 O O . VAL A 1 175 ? -4.238 2.083 5.744 1.00 86.06 175 VAL A O 1
ATOM 1344 N N . ALA A 1 176 ? -2.549 1.661 4.338 1.00 85.38 176 ALA A N 1
ATOM 1345 C CA . ALA A 1 176 ? -1.817 0.802 5.271 1.00 85.38 176 ALA A CA 1
ATOM 1346 C C . ALA A 1 176 ? -1.429 1.560 6.551 1.00 85.38 176 ALA A C 1
ATOM 1348 O O . ALA A 1 176 ? -1.713 1.089 7.652 1.00 85.38 176 ALA A O 1
ATOM 1349 N N . LEU A 1 177 ? -0.859 2.765 6.420 1.00 85.19 177 LEU A N 1
ATOM 1350 C CA . LEU A 1 177 ? -0.529 3.624 7.565 1.00 85.19 177 LEU A CA 1
ATOM 1351 C C . LEU A 1 177 ? -1.777 4.003 8.373 1.00 85.19 177 LEU A C 1
ATOM 1353 O O . LEU A 1 177 ? -1.769 3.929 9.603 1.00 85.19 177 LEU A O 1
ATOM 1357 N N . TYR A 1 178 ? -2.871 4.342 7.687 1.00 85.12 178 TYR A N 1
ATOM 1358 C CA . TYR A 1 178 ? -4.161 4.608 8.325 1.00 85.12 178 TYR A CA 1
ATOM 1359 C C . TYR A 1 178 ? -4.673 3.404 9.134 1.00 85.12 178 TYR A C 1
ATOM 1361 O O . TYR A 1 178 ? -5.180 3.582 10.244 1.00 85.12 178 TYR A O 1
ATOM 1369 N N . LEU A 1 179 ? -4.532 2.177 8.621 1.00 83.75 179 LEU A N 1
ATOM 1370 C CA . LEU A 1 179 ? -4.955 0.958 9.319 1.00 83.75 179 LEU A CA 1
ATOM 1371 C C . LEU A 1 179 ? -4.075 0.639 10.529 1.00 83.75 179 LEU A C 1
ATOM 1373 O O . LEU A 1 179 ? -4.610 0.251 11.569 1.00 83.75 179 LEU A O 1
ATOM 1377 N N . VAL A 1 180 ? -2.757 0.845 10.427 1.00 83.31 180 VAL A N 1
ATOM 1378 C CA . VAL A 1 180 ? -1.826 0.689 11.559 1.00 83.31 180 VAL A CA 1
ATOM 1379 C C . VAL A 1 180 ? -2.213 1.636 12.694 1.00 83.31 180 VAL A C 1
ATOM 1381 O O . VAL A 1 180 ? -2.390 1.196 13.831 1.00 83.31 180 VAL A O 1
ATOM 1384 N N . GLU A 1 181 ? -2.420 2.919 12.390 1.00 80.94 181 GLU A N 1
ATOM 1385 C CA . GLU A 1 181 ? -2.837 3.900 13.397 1.00 80.94 181 GLU A CA 1
ATOM 1386 C C . GLU A 1 181 ? -4.255 3.620 13.920 1.00 80.94 181 GLU A C 1
ATOM 1388 O O . GLU A 1 181 ? -4.507 3.746 15.119 1.00 80.94 181 GLU A O 1
ATOM 1393 N N . SER A 1 182 ? -5.172 3.152 13.065 1.00 78.50 182 SER A N 1
ATOM 1394 C CA . SER A 1 182 ? -6.534 2.780 13.476 1.00 78.50 182 SER A CA 1
ATOM 1395 C C . SER A 1 182 ? -6.535 1.620 14.469 1.00 78.50 182 SER A C 1
ATOM 1397 O O . SER A 1 182 ? -7.231 1.681 15.482 1.00 78.50 182 SER A O 1
ATOM 1399 N N . ALA A 1 183 ? -5.753 0.572 14.203 1.00 76.25 183 ALA A N 1
ATOM 1400 C CA . ALA A 1 183 ? -5.637 -0.584 15.086 1.00 76.25 183 ALA A CA 1
ATOM 1401 C C . ALA A 1 183 ? -4.943 -0.226 16.400 1.00 76.25 183 ALA A C 1
ATOM 1403 O O . ALA A 1 183 ? -5.403 -0.616 17.473 1.00 76.25 183 ALA A O 1
ATOM 1404 N N . ARG A 1 184 ? -3.878 0.581 16.325 1.00 75.56 184 ARG A N 1
ATOM 1405 C CA . ARG A 1 184 ? -3.197 1.121 17.501 1.00 75.56 184 ARG A CA 1
ATOM 1406 C C . ARG A 1 184 ? -4.177 1.880 18.395 1.00 75.56 184 ARG A C 1
ATOM 1408 O O . ARG A 1 184 ? -4.266 1.566 19.578 1.00 75.56 184 ARG A O 1
ATOM 1415 N N . SER A 1 185 ? -4.938 2.827 17.844 1.00 73.50 185 SER A N 1
ATOM 1416 C CA . SER A 1 185 ? -5.947 3.586 18.595 1.00 73.50 185 SER A CA 1
ATOM 1417 C C . SER A 1 185 ? -7.075 2.702 19.138 1.00 73.50 185 SER A C 1
ATOM 1419 O O . SER A 1 185 ? -7.491 2.885 20.279 1.00 73.50 185 SER A O 1
ATOM 1421 N N . ALA A 1 186 ? -7.543 1.709 18.373 1.00 72.62 186 ALA A N 1
ATOM 1422 C CA . ALA A 1 186 ? -8.618 0.802 18.791 1.00 72.62 186 ALA A CA 1
ATOM 1423 C C . ALA A 1 186 ? -8.229 -0.150 19.939 1.00 72.62 186 ALA A C 1
ATOM 1425 O O . ALA A 1 186 ? -9.108 -0.664 20.634 1.00 72.62 186 ALA A O 1
ATOM 1426 N N . MET A 1 187 ? -6.930 -0.386 20.142 1.00 69.12 187 MET A N 1
ATOM 1427 C CA . MET A 1 187 ? -6.403 -1.269 21.187 1.00 69.12 187 MET A CA 1
ATOM 1428 C C . MET A 1 187 ? -5.896 -0.523 22.429 1.00 69.12 187 MET A C 1
ATOM 1430 O O . MET A 1 187 ? -5.573 -1.168 23.427 1.00 69.12 187 MET A O 1
ATOM 1434 N N . MET A 1 188 ? -5.830 0.816 22.412 1.00 66.31 188 MET A N 1
ATOM 1435 C CA . MET A 1 188 ? -5.405 1.580 23.589 1.00 66.31 188 MET A CA 1
ATOM 1436 C C . MET A 1 188 ? -6.495 1.638 24.665 1.00 66.31 188 MET A C 1
ATOM 1438 O O . MET A 1 1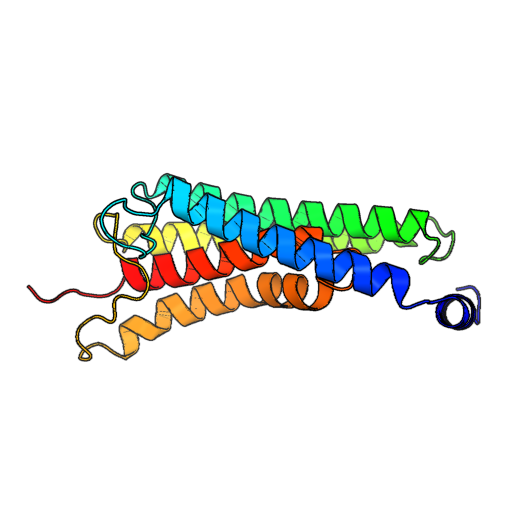88 ? -7.668 1.868 24.345 1.00 66.31 188 MET A O 1
ATOM 1442 N N . PRO A 1 189 ? -6.124 1.506 25.952 1.00 52.94 189 PRO A N 1
ATOM 1443 C CA . PRO A 1 189 ? -7.032 1.788 27.037 1.00 52.94 189 PRO A CA 1
ATOM 1444 C C . PRO A 1 189 ? -7.334 3.286 27.177 1.00 52.94 189 PRO A C 1
ATOM 1446 O O . PRO A 1 189 ? -6.435 4.121 27.161 1.00 52.94 189 PRO A O 1
ATOM 1449 N N . THR A 1 190 ? -8.613 3.614 27.328 1.00 48.97 190 THR A N 1
ATOM 1450 C CA . THR A 1 190 ? -9.115 4.882 27.867 1.00 48.97 190 THR A CA 1
ATOM 1451 C C . THR A 1 190 ? -9.454 4.628 29.325 1.00 48.97 190 THR A C 1
ATOM 1453 O O . THR A 1 190 ? -10.085 3.611 29.629 1.00 48.97 190 THR A O 1
ATOM 1456 N N . SER A 1 191 ? -8.995 5.515 30.197 1.00 46.34 191 SER A N 1
ATOM 1457 C CA . SER A 1 191 ? -9.378 5.589 31.602 1.00 46.34 191 SER A CA 1
ATOM 1458 C C . SER A 1 191 ? -10.908 5.578 31.715 1.00 46.34 191 SER A C 1
ATOM 1460 O O . SER A 1 191 ? -11.596 6.358 31.054 1.00 46.34 191 SER A O 1
ATOM 1462 N N . GLY A 1 192 ? -11.419 4.613 32.479 1.00 38.41 192 GLY A N 1
ATOM 1463 C CA . GLY A 1 192 ? -12.657 4.765 33.235 1.00 38.41 192 GLY A CA 1
ATOM 1464 C C . GLY A 1 192 ? -12.286 5.241 34.627 1.00 38.41 192 GLY A C 1
ATOM 1465 O O . GLY A 1 192 ? -11.199 4.819 35.092 1.00 38.41 192 GLY A O 1
#

Secondary structure (DSSP, 8-state):
--TTHHHHHHTT--THHHHHHHHHHHHHHHHHHHHHHHHH-BTTBS--B--SSHHHHHHHHHHHHHHHHHHHHHHHHHHHHTT-S-S-THHHHHHHHHHHHHHHHHHHHHHHHHHHHHHTPPSSP-BTT----TT-HHHHHHHHHHHHHHHHHHHHHHHHTTTSTTGGGHHHHHHHHHHHHHHHHHHSPPP-

Foldseek 3Di:
DPPCPQVVVVVVDDLVLLVVLLVVLVVLLVVLVVVQCVQANDPVDPFGKFDQDLVVLLVLLVVLLVQLLVLVLQLLVVCVVVVVDPPDPVRNVVVNVVSVVVSVVLNVLCVVVSVVLSVQFDRDIFTFPDDADCPCVPQLVVLLVSLVVSLVVLLVCCVVCSSGSSSSSSSSSSSSVVSSRNSSRRNGDHDD

Sequence (192 aa):
MVEGWYDRMAALETLRHPLMQSGLSIMLVAATVAVLYLAFGTAQSWRLRSPAKRWNFFLLGFGVVGLSFFSQMYSLSLDLRRGAFPYCADTIAIPAFGLTYFYGALTLMCLVLGALLMAFFRPLPVALFSLGDGKERVRRWLPTSLLGLLALPVVIFGVLGAAGSSFLGTPAAVVALYLVESARSAMMPTSG

Radius of gyration: 19.61 Å; chains: 1; bounding box: 44×34×58 Å